Protein AF-0000000074164953 (afdb_homodimer)

InterPro domains:
  IPR027961 Protein of unknown function DUF4442 [PF14539] (25-155)
  IPR029069 HotDog domain superfamily [SSF54637] (22-155)

Radius of gyration: 20.4 Å; Cα contacts (8 Å, |Δi|>4): 698; chains: 2; bounding box: 51×59×47 Å

Organism: Francisella tularensis subsp. tularensis (strain SCHU S4 / Schu 4) (NCBI:txid177416)

Structure (mmCIF, N/CA/C/O backbone):
data_AF-0000000074164953-model_v1
#
loop_
_entity.id
_entity.type
_entity.pdbx_description
1 polymer 'DUF4442 domain-containing protein'
#
loop_
_atom_site.group_PDB
_atom_site.id
_atom_site.type_symbol
_atom_site.label_atom_id
_atom_site.label_alt_id
_atom_site.label_comp_id
_atom_site.label_asym_id
_atom_site.label_entity_id
_atom_site.label_seq_id
_atom_site.pdbx_PDB_ins_code
_atom_site.Cartn_x
_atom_site.Cartn_y
_atom_site.Cartn_z
_atom_site.occupancy
_atom_site.B_iso_or_equiv
_atom_site.auth_seq_id
_atom_site.auth_comp_id
_atom_site.auth_asym_id
_atom_site.auth_atom_id
_atom_site.pdbx_PDB_model_num
ATOM 1 N N . MET A 1 1 ? 12.805 -10.219 -22.672 1 46.12 1 MET A N 1
ATOM 2 C CA . MET A 1 1 ? 13.289 -9.242 -21.688 1 46.12 1 MET A CA 1
ATOM 3 C C . MET A 1 1 ? 14.18 -9.914 -20.656 1 46.12 1 MET A C 1
ATOM 5 O O . MET A 1 1 ? 13.914 -11.039 -20.234 1 46.12 1 MET A O 1
ATOM 9 N N . THR A 1 2 ? 15.406 -9.594 -20.672 1 52.72 2 THR A N 1
ATOM 10 C CA . THR A 1 2 ? 16.375 -10.211 -19.766 1 52.72 2 THR A CA 1
ATOM 11 C C . THR A 1 2 ? 15.984 -10.008 -18.312 1 52.72 2 THR A C 1
ATOM 13 O O . THR A 1 2 ? 15.781 -8.875 -17.875 1 52.72 2 THR A O 1
ATOM 16 N N . PRO A 1 3 ? 15.609 -11.188 -17.578 1 64.31 3 PRO A N 1
ATOM 17 C CA . PRO A 1 3 ? 15.281 -11.062 -16.156 1 64.31 3 PRO A CA 1
ATOM 18 C C . PRO A 1 3 ? 16.391 -10.367 -15.359 1 64.31 3 PRO A C 1
ATOM 20 O O . PRO A 1 3 ? 17.562 -10.508 -15.688 1 64.31 3 PRO A O 1
ATOM 23 N N . PHE A 1 4 ? 15.984 -9.469 -14.586 1 77.12 4 PHE A N 1
ATOM 24 C CA . PHE A 1 4 ? 16.922 -8.82 -13.672 1 77.12 4 PHE A CA 1
ATOM 25 C C . PHE A 1 4 ? 17.578 -9.836 -12.75 1 77.12 4 PHE A C 1
ATOM 27 O O . PHE A 1 4 ? 18.797 -9.812 -12.555 1 77.12 4 PHE A O 1
ATOM 34 N N . PHE A 1 5 ? 16.797 -10.773 -12.258 1 90.38 5 PHE A N 1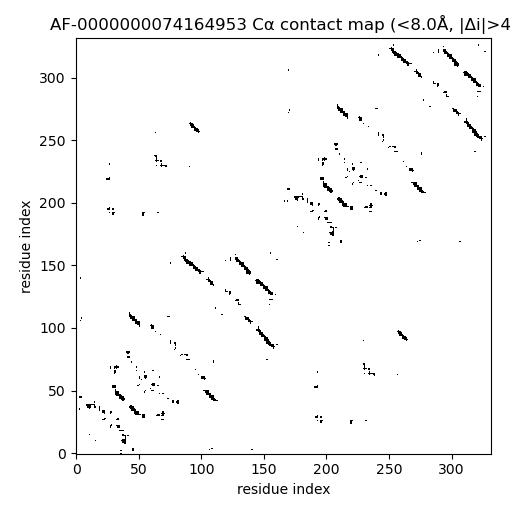
ATOM 35 C CA . PHE A 1 5 ? 17.297 -11.852 -11.406 1 90.38 5 PHE A CA 1
ATOM 36 C C . PHE A 1 5 ? 17.641 -13.078 -12.234 1 90.38 5 PHE A C 1
ATOM 38 O O . PHE A 1 5 ? 16.938 -13.414 -13.188 1 90.38 5 PHE A O 1
ATOM 45 N N . LYS A 1 6 ? 18.719 -13.672 -11.852 1 90.44 6 LYS A N 1
ATOM 46 C CA . LYS A 1 6 ? 19.047 -14.938 -12.492 1 90.44 6 LYS A CA 1
ATOM 47 C C . LYS A 1 6 ? 18.016 -16.016 -12.133 1 90.44 6 LYS A C 1
ATOM 49 O O . LYS A 1 6 ? 17.594 -16.125 -10.977 1 90.44 6 LYS A O 1
ATOM 54 N N . THR A 1 7 ? 17.594 -16.734 -13.195 1 92.56 7 THR A N 1
ATOM 55 C CA . 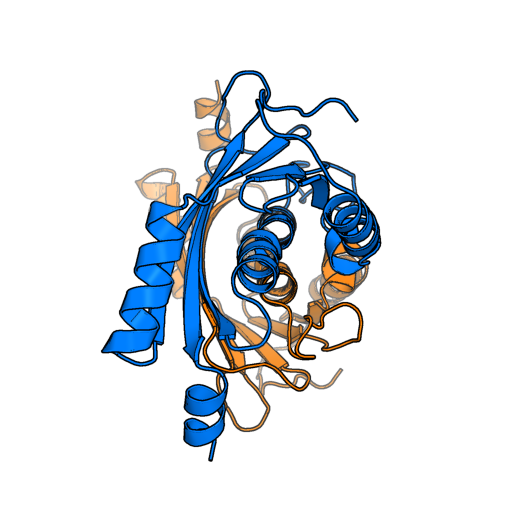THR A 1 7 ? 16.656 -17.828 -12.961 1 92.56 7 THR A CA 1
ATOM 56 C C . THR A 1 7 ? 16.875 -18.953 -13.961 1 92.56 7 THR A C 1
ATOM 58 O O . THR A 1 7 ? 17.297 -18.703 -15.094 1 92.56 7 THR A O 1
ATOM 61 N N . ASP A 1 8 ? 16.641 -20.125 -13.492 1 92 8 ASP A N 1
ATOM 62 C CA . ASP A 1 8 ? 16.734 -21.297 -14.367 1 92 8 ASP A CA 1
ATOM 63 C C . ASP A 1 8 ? 15.375 -21.641 -14.969 1 92 8 ASP A C 1
ATOM 65 O O . ASP A 1 8 ? 15.258 -22.594 -15.734 1 92 8 ASP A O 1
ATOM 69 N N . LYS A 1 9 ? 14.438 -20.812 -14.703 1 93.88 9 LYS A N 1
ATOM 70 C CA . LYS A 1 9 ? 13.078 -21.078 -15.18 1 93.88 9 LYS A CA 1
ATOM 71 C C . LYS A 1 9 ? 12.805 -20.344 -16.484 1 93.88 9 LYS A C 1
ATOM 73 O O . LYS A 1 9 ? 13.484 -19.359 -16.812 1 93.88 9 LYS A O 1
ATOM 78 N N . LYS A 1 10 ? 11.812 -20.906 -17.172 1 93 10 LYS A N 1
ATOM 79 C CA . LYS A 1 10 ? 11.406 -20.328 -18.438 1 93 10 LYS A CA 1
ATOM 80 C C . LYS A 1 10 ? 9.969 -19.812 -18.375 1 93 10 LYS A C 1
ATOM 82 O O . LYS A 1 10 ? 9.172 -20.297 -17.562 1 93 10 LYS A O 1
ATOM 87 N N . SER A 1 11 ? 9.734 -18.797 -19.188 1 92.94 11 SER A N 1
ATOM 88 C CA . SER A 1 11 ? 8.367 -18.297 -19.328 1 92.94 11 SER A CA 1
ATOM 89 C C . SER A 1 11 ? 7.594 -19.094 -20.375 1 92.94 11 SER A C 1
ATOM 91 O O . SER A 1 11 ? 8.18 -19.656 -21.297 1 92.94 11 SER A O 1
ATOM 93 N N . GLY A 1 12 ? 6.297 -19.219 -20.156 1 91.5 12 GLY A N 1
ATOM 94 C CA . GLY A 1 12 ? 5.418 -19.859 -21.125 1 91.5 12 GLY A CA 1
ATOM 95 C C . GLY A 1 12 ? 4.398 -18.906 -21.734 1 91.5 12 GLY A C 1
ATOM 96 O O . GLY A 1 12 ? 4.402 -17.719 -21.438 1 91.5 12 GLY A O 1
ATOM 97 N N . GLU A 1 13 ? 3.607 -19.547 -22.656 1 91.62 13 GLU A N 1
ATOM 98 C CA . GLU A 1 13 ? 2.605 -18.75 -23.375 1 91.62 13 GLU A CA 1
ATOM 99 C C . GLU A 1 13 ? 1.627 -18.094 -22.406 1 91.62 13 GLU A C 1
ATOM 101 O O . GLU A 1 13 ? 1.358 -16.906 -22.5 1 91.62 13 GLU A O 1
ATOM 106 N N . LYS A 1 14 ? 1.122 -18.828 -21.5 1 91.56 14 LYS A N 1
ATOM 107 C CA . LYS A 1 14 ? 0.172 -18.312 -20.531 1 91.56 14 LYS A CA 1
ATOM 108 C C . LYS A 1 14 ? 0.809 -17.219 -19.672 1 91.56 14 LYS A C 1
ATOM 110 O O . LYS A 1 14 ? 0.175 -16.219 -19.375 1 91.56 14 LYS A O 1
ATOM 115 N N . SER A 1 15 ? 2.02 -17.438 -19.281 1 92.5 15 SER A N 1
ATOM 116 C CA . SER A 1 15 ? 2.76 -16.469 -18.484 1 92.5 15 SER A CA 1
ATOM 117 C C . SER A 1 15 ? 2.955 -15.156 -19.25 1 92.5 15 SER A C 1
ATOM 119 O O . SER A 1 15 ? 2.805 -14.07 -18.672 1 92.5 15 SER A O 1
ATOM 121 N N . GLU A 1 16 ? 3.225 -15.297 -20.531 1 91.81 16 GLU A N 1
ATOM 122 C CA . GLU A 1 16 ? 3.439 -14.109 -21.344 1 91.81 16 GLU A CA 1
ATOM 123 C C . GLU A 1 16 ? 2.146 -13.312 -21.516 1 91.81 16 GLU A C 1
ATOM 125 O O . GLU A 1 16 ? 2.168 -12.086 -21.516 1 91.81 16 GLU A O 1
ATOM 130 N N . GLU A 1 17 ? 1.127 -13.992 -21.641 1 91.75 17 GLU A N 1
ATOM 131 C CA . GLU A 1 17 ? -0.174 -13.336 -21.75 1 91.75 17 GLU A CA 1
ATOM 132 C C . GLU A 1 17 ? -0.52 -12.602 -20.453 1 91.75 17 GLU A C 1
ATOM 134 O O . GLU A 1 17 ? -1.046 -11.484 -20.484 1 91.75 17 GLU A O 1
ATOM 139 N N . LEU A 1 18 ? -0.238 -13.203 -19.391 1 89.31 18 LEU A N 1
ATOM 140 C CA . LEU A 1 18 ? -0.494 -12.609 -18.078 1 89.31 18 LEU A CA 1
ATOM 141 C C . LEU A 1 18 ? 0.332 -11.344 -17.891 1 89.31 18 LEU A C 1
ATOM 143 O O . LEU A 1 18 ? -0.169 -10.344 -17.359 1 89.31 18 LEU A O 1
ATOM 147 N N . ILE A 1 19 ? 1.537 -11.422 -18.312 1 90.75 19 ILE A N 1
ATOM 148 C CA . ILE A 1 19 ? 2.422 -10.266 -18.219 1 90.75 19 ILE A CA 1
ATOM 149 C C . ILE A 1 19 ? 1.826 -9.102 -19 1 90.75 19 ILE A C 1
ATOM 151 O O . ILE A 1 19 ? 1.741 -7.98 -18.5 1 90.75 19 ILE A O 1
ATOM 155 N N . LYS A 1 20 ? 1.382 -9.383 -20.156 1 91.12 20 LYS A N 1
ATOM 156 C CA . LYS A 1 20 ? 0.793 -8.336 -20.984 1 91.12 20 LYS A CA 1
ATOM 157 C C . LYS A 1 20 ? -0.455 -7.75 -20.344 1 91.12 20 LYS A C 1
ATOM 159 O O . LYS A 1 20 ? -0.624 -6.531 -20.297 1 91.12 20 LYS A O 1
ATOM 164 N N . ARG A 1 21 ? -1.216 -8.57 -19.797 1 87.12 21 ARG A N 1
ATOM 165 C CA . ARG A 1 21 ? -2.473 -8.141 -19.188 1 87.12 21 ARG A CA 1
ATOM 166 C C . ARG A 1 21 ? -2.221 -7.238 -17.984 1 87.12 21 ARG A C 1
ATOM 168 O O . ARG A 1 21 ? -2.83 -6.172 -17.859 1 87.12 21 ARG A O 1
ATOM 175 N N . PHE A 1 22 ? -1.352 -7.582 -17.172 1 87.94 22 PHE A N 1
ATOM 176 C CA . PHE A 1 22 ? -1.105 -6.824 -15.945 1 87.94 22 PHE A CA 1
ATOM 177 C C . PHE A 1 22 ? -0.337 -5.543 -16.25 1 87.94 22 PHE A C 1
ATOM 179 O O . PHE A 1 22 ? -0.555 -4.516 -15.602 1 87.94 22 PHE A O 1
ATOM 186 N N . ASN A 1 23 ? 0.534 -5.648 -17.203 1 91.38 23 ASN A N 1
ATOM 187 C CA . ASN A 1 23 ? 1.303 -4.465 -17.562 1 91.38 23 ASN A CA 1
ATOM 188 C C . ASN A 1 23 ? 0.453 -3.459 -18.328 1 91.38 23 ASN A C 1
ATOM 190 O O . ASN A 1 23 ? 0.926 -2.375 -18.688 1 91.38 23 ASN A O 1
ATOM 194 N N . ASP A 1 24 ? -0.828 -3.83 -18.516 1 88 24 ASP A N 1
ATOM 195 C CA . ASP A 1 24 ? -1.753 -2.895 -19.141 1 88 24 ASP A CA 1
ATOM 196 C C . ASP A 1 24 ? -2.791 -2.387 -18.156 1 88 24 ASP A C 1
ATOM 198 O O . ASP A 1 24 ? -3.621 -1.539 -18.484 1 88 24 ASP A O 1
ATOM 202 N N . LEU A 1 25 ? -2.82 -2.918 -16.938 1 83.19 25 LEU A N 1
ATOM 203 C CA . LEU A 1 25 ? -3.736 -2.439 -15.906 1 83.19 25 LEU A CA 1
ATOM 204 C C . LEU A 1 25 ? -3.373 -1.021 -15.477 1 83.19 25 LEU A C 1
ATOM 206 O O . LEU A 1 25 ? -2.277 -0.787 -14.961 1 83.19 25 LEU A O 1
ATOM 210 N N . PRO A 1 26 ? -4.262 -0.084 -15.625 1 83.69 26 PRO A N 1
ATOM 211 C CA . PRO A 1 26 ? -3.936 1.33 -15.43 1 83.69 26 PRO A CA 1
ATOM 212 C C . PRO A 1 26 ? -3.422 1.625 -14.023 1 83.69 26 PRO A C 1
ATOM 214 O O . PRO A 1 26 ? -2.387 2.275 -13.859 1 83.69 26 PRO A O 1
ATOM 217 N N . ALA A 1 27 ? -4.117 1.117 -13.031 1 84.12 27 ALA A N 1
ATOM 218 C CA . ALA A 1 27 ? -3.689 1.412 -11.664 1 84.12 27 ALA A CA 1
ATOM 219 C C . ALA A 1 27 ? -2.311 0.826 -11.383 1 84.12 27 ALA A C 1
ATOM 221 O O . ALA A 1 27 ? -1.473 1.473 -10.75 1 84.12 27 ALA A O 1
ATOM 222 N N . PHE A 1 28 ? -2.023 -0.372 -11.914 1 90.19 28 PHE A N 1
ATOM 223 C CA . PHE A 1 28 ? -0.748 -1.048 -11.711 1 90.19 28 PHE A CA 1
ATOM 224 C C . PHE A 1 28 ? 0.383 -0.285 -12.391 1 90.19 28 PHE A C 1
ATOM 226 O O . PHE A 1 28 ? 1.409 -0.002 -11.766 1 90.19 28 PHE A O 1
ATOM 233 N N . VAL A 1 29 ? 0.138 0.218 -13.562 1 89.5 29 VAL A N 1
ATOM 234 C CA . VAL A 1 29 ? 1.139 0.931 -14.352 1 89.5 29 VAL A CA 1
ATOM 235 C C . VAL A 1 29 ? 1.34 2.334 -13.781 1 89.5 29 VAL A C 1
ATOM 237 O O . VAL A 1 29 ? 2.471 2.816 -13.688 1 89.5 29 VAL A O 1
ATOM 240 N N . ALA A 1 30 ? 0.302 2.914 -13.383 1 89 30 ALA A N 1
ATOM 241 C CA . ALA A 1 30 ? 0.368 4.281 -12.867 1 89 30 ALA A CA 1
ATOM 242 C C . ALA A 1 30 ? 1.171 4.34 -11.578 1 89 30 ALA A C 1
ATOM 244 O O . ALA A 1 30 ? 1.728 5.387 -11.227 1 89 30 ALA A O 1
ATOM 245 N N . THR A 1 31 ? 1.255 3.186 -10.969 1 91.31 31 THR A N 1
ATOM 246 C CA . THR A 1 31 ? 2.02 3.145 -9.727 1 91.31 31 THR A CA 1
ATOM 247 C C . THR A 1 31 ? 3.396 2.533 -9.953 1 91.31 31 THR A C 1
ATOM 249 O O . THR A 1 31 ? 4.098 2.184 -9 1 91.31 31 THR A O 1
ATOM 252 N N . GLY A 1 32 ? 3.717 2.375 -11.234 1 94.25 32 GLY A N 1
ATOM 253 C CA . GLY A 1 32 ? 5.094 2.045 -11.562 1 94.25 32 GLY A CA 1
ATOM 254 C C . GLY A 1 32 ? 5.348 0.55 -11.641 1 94.25 32 GLY A C 1
ATOM 255 O O . GLY A 1 32 ? 6.484 0.117 -11.836 1 94.25 32 GLY A O 1
ATOM 256 N N . GLY A 1 33 ? 4.359 -0.249 -11.438 1 95.69 33 GLY A N 1
ATOM 257 C CA . GLY A 1 33 ? 4.547 -1.688 -11.531 1 95.69 33 GLY A CA 1
ATOM 258 C C . GLY A 1 33 ? 4.785 -2.17 -12.953 1 95.69 33 GLY A C 1
ATOM 259 O O . GLY A 1 33 ? 4.137 -1.702 -13.891 1 95.69 33 GLY A O 1
ATOM 260 N N . GLU A 1 34 ? 5.758 -3.057 -13.094 1 96.5 34 GLU A N 1
ATOM 261 C CA . GLU A 1 34 ? 6.02 -3.76 -14.344 1 96.5 34 GLU A CA 1
ATOM 262 C C . GLU A 1 34 ? 6.484 -5.191 -14.086 1 96.5 34 GLU A C 1
ATOM 264 O O . GLU A 1 34 ? 7.555 -5.41 -13.516 1 96.5 34 GLU A O 1
ATOM 269 N N . ILE A 1 35 ? 5.648 -6.109 -14.531 1 96.56 35 ILE A N 1
ATOM 270 C CA . ILE A 1 35 ? 6.082 -7.5 -14.453 1 96.56 35 ILE A CA 1
ATOM 271 C C . ILE A 1 35 ? 7.055 -7.797 -15.594 1 96.56 35 ILE A C 1
ATOM 273 O O . ILE A 1 35 ? 6.723 -7.605 -16.766 1 96.56 35 ILE A O 1
ATOM 277 N N . VAL A 1 36 ? 8.234 -8.305 -15.25 1 96.19 36 VAL A N 1
ATOM 278 C CA . VAL A 1 36 ? 9.25 -8.453 -16.297 1 96.19 36 VAL A CA 1
ATOM 279 C C . VAL A 1 36 ? 9.484 -9.938 -16.578 1 96.19 36 VAL A C 1
ATOM 281 O O . VAL A 1 36 ? 10.062 -10.289 -17.609 1 96.19 36 VAL A O 1
ATOM 284 N N . PHE A 1 37 ? 9.016 -10.773 -15.648 1 96.06 37 PHE A N 1
ATOM 285 C CA . PHE A 1 37 ? 9.164 -12.211 -15.852 1 96.06 37 PHE A CA 1
ATOM 286 C C . PHE A 1 37 ? 8.133 -12.984 -15.031 1 96.06 37 PHE A C 1
ATOM 288 O O . PHE A 1 37 ? 7.863 -12.633 -13.883 1 96.06 37 PHE A O 1
ATOM 295 N N . VAL A 1 38 ? 7.566 -13.953 -15.641 1 96.56 38 VAL A N 1
ATOM 296 C CA . VAL A 1 38 ? 6.738 -14.953 -14.977 1 96.56 38 VAL A CA 1
ATOM 297 C C . VAL A 1 38 ? 7.129 -16.344 -15.469 1 96.56 38 VAL A C 1
ATOM 299 O O . VAL A 1 38 ? 7.145 -16.609 -16.672 1 96.56 38 VAL A O 1
ATOM 302 N N . SER A 1 39 ? 7.473 -17.188 -14.562 1 96.62 39 SER A N 1
ATOM 303 C CA . SER A 1 39 ? 7.785 -18.547 -14.961 1 96.62 39 SER A CA 1
ATOM 304 C C . SER A 1 39 ? 6.539 -19.281 -15.438 1 96.62 39 SER A C 1
ATOM 306 O O . SER A 1 39 ? 5.418 -18.922 -15.086 1 96.62 39 SER A O 1
ATOM 308 N N . ASP A 1 40 ? 6.727 -20.328 -16.156 1 95.94 40 ASP A N 1
ATOM 309 C CA . ASP A 1 40 ? 5.625 -21.094 -16.734 1 95.94 40 ASP A CA 1
ATOM 310 C C . ASP A 1 40 ? 4.777 -21.734 -15.641 1 95.94 40 ASP A C 1
ATOM 312 O O . ASP A 1 40 ? 3.568 -21.906 -15.805 1 95.94 40 ASP A O 1
ATOM 316 N N . ASP A 1 41 ? 5.438 -22.047 -14.586 1 96.31 41 ASP A N 1
ATOM 317 C CA . ASP A 1 41 ? 4.734 -22.703 -13.484 1 96.31 41 ASP A CA 1
ATOM 318 C C . ASP A 1 41 ? 4.211 -21.688 -12.477 1 96.31 41 ASP A C 1
ATOM 320 O O . ASP A 1 41 ? 3.672 -22.047 -11.438 1 96.31 41 ASP A O 1
ATOM 324 N N . PHE A 1 42 ? 4.484 -20.359 -12.695 1 97.06 42 PHE A N 1
ATOM 325 C CA . PHE A 1 42 ? 3.982 -19.234 -11.93 1 97.06 42 PHE A CA 1
ATOM 326 C C . PHE A 1 42 ? 4.605 -19.188 -10.539 1 97.06 42 PHE A C 1
ATOM 328 O O . PHE A 1 42 ? 4.184 -18.406 -9.688 1 97.06 42 PHE A O 1
ATOM 335 N N . LEU A 1 43 ? 5.633 -20.016 -10.305 1 98.06 43 LEU A N 1
ATOM 336 C CA . LEU A 1 43 ? 6.25 -20.062 -8.984 1 98.06 43 LEU A CA 1
ATOM 337 C C . LEU A 1 43 ? 7.242 -18.922 -8.805 1 98.06 43 LEU A C 1
ATOM 339 O O . LEU A 1 43 ? 7.691 -18.641 -7.688 1 98.06 43 LEU A O 1
ATOM 343 N N . GLU A 1 44 ? 7.527 -18.266 -9.898 1 97.75 44 GLU A N 1
ATOM 344 C CA . GLU A 1 44 ? 8.5 -17.188 -9.867 1 97.75 44 GLU A CA 1
ATOM 345 C C . GLU A 1 44 ? 8.047 -16 -10.719 1 97.75 44 GLU A C 1
ATOM 347 O O . GLU A 1 44 ? 7.746 -16.172 -11.906 1 97.75 44 GLU A O 1
ATOM 352 N N . VAL A 1 45 ? 7.988 -14.844 -10.125 1 97.38 45 VAL A N 1
ATOM 353 C CA . VAL A 1 45 ? 7.641 -13.609 -10.82 1 97.38 45 VAL A CA 1
ATOM 354 C C . VAL A 1 45 ? 8.664 -12.523 -10.5 1 97.38 45 VAL A C 1
ATOM 356 O O . VAL A 1 45 ? 9.07 -12.367 -9.344 1 97.38 45 VAL A O 1
ATOM 359 N N . HIS A 1 46 ? 9.156 -11.859 -11.477 1 97.62 46 HIS A N 1
ATOM 360 C CA . HIS A 1 46 ? 10.031 -10.703 -11.32 1 97.62 46 HIS A CA 1
ATOM 361 C C . HIS A 1 46 ? 9.305 -9.406 -11.672 1 97.62 46 HIS A C 1
ATOM 363 O O . HIS A 1 46 ? 8.617 -9.336 -12.695 1 97.62 46 HIS A O 1
ATOM 369 N N . LEU A 1 47 ? 9.516 -8.492 -10.828 1 97.44 47 LEU A N 1
ATOM 370 C CA . LEU A 1 47 ? 8.859 -7.195 -10.969 1 97.44 47 LEU A CA 1
ATOM 371 C C . LEU A 1 47 ? 9.883 -6.062 -10.961 1 97.44 47 LEU A C 1
ATOM 373 O O . LEU A 1 47 ? 10.82 -6.074 -10.164 1 97.44 47 LEU A O 1
ATOM 377 N N . LYS A 1 48 ? 9.734 -5.137 -11.852 1 97.31 48 LYS A N 1
ATOM 378 C CA . LYS A 1 48 ? 10.438 -3.857 -11.836 1 97.31 48 LYS A CA 1
ATOM 379 C C . LYS A 1 48 ? 9.531 -2.736 -11.336 1 97.31 48 LYS A C 1
ATOM 381 O O . LYS A 1 48 ? 8.414 -2.576 -11.82 1 97.31 48 LYS A O 1
ATOM 386 N N . PHE A 1 49 ? 9.969 -2.068 -10.32 1 97.75 49 PHE A N 1
ATOM 387 C CA . PHE A 1 49 ? 9.32 -0.829 -9.914 1 97.75 49 PHE A CA 1
ATOM 388 C C . PHE A 1 49 ? 9.945 0.368 -10.617 1 97.75 49 PHE A C 1
ATOM 390 O O . PHE A 1 49 ? 11.086 0.733 -10.336 1 97.75 49 PHE A O 1
ATOM 397 N N . ASN A 1 50 ? 9.211 0.96 -11.484 1 96.69 50 ASN A N 1
ATOM 398 C CA . ASN A 1 50 ? 9.688 2.107 -12.25 1 96.69 50 ASN A CA 1
ATOM 399 C C . ASN A 1 50 ? 9.539 3.408 -11.461 1 96.69 50 ASN A C 1
ATOM 401 O O . ASN A 1 50 ? 8.414 3.82 -11.156 1 96.69 50 ASN A O 1
ATOM 405 N N . LEU A 1 51 ? 10.641 3.922 -11.195 1 96.44 51 LEU A N 1
ATOM 406 C CA . LEU A 1 51 ? 10.602 5.258 -10.617 1 96.44 51 LEU A CA 1
ATOM 407 C C . LEU A 1 51 ? 10.406 6.316 -11.695 1 96.44 51 LEU A C 1
ATOM 409 O O . LEU A 1 51 ? 11.305 6.535 -12.523 1 96.44 51 LEU A O 1
ATOM 413 N N . THR A 1 52 ? 9.305 6.949 -11.734 1 94.56 52 THR A N 1
ATOM 414 C CA . THR A 1 52 ? 8.938 8 -12.672 1 94.56 52 THR A CA 1
ATOM 415 C C . THR A 1 52 ? 8.43 9.234 -11.938 1 94.56 52 THR A C 1
ATOM 417 O O . THR A 1 52 ? 8.289 9.219 -10.711 1 94.56 52 THR A O 1
ATOM 420 N N . GLU A 1 53 ? 8.117 10.305 -12.641 1 92.38 53 GLU A N 1
ATOM 421 C CA . GLU A 1 53 ? 7.574 11.508 -12.023 1 92.38 53 GLU A CA 1
ATOM 422 C C . GLU A 1 53 ? 6.223 11.234 -11.367 1 92.38 53 GLU A C 1
ATOM 424 O O . GLU A 1 53 ? 5.844 11.898 -10.406 1 92.38 53 GLU A O 1
ATOM 429 N N . ASN A 1 54 ? 5.609 10.125 -11.844 1 88.62 54 ASN A N 1
ATOM 430 C CA . ASN A 1 54 ? 4.289 9.781 -11.328 1 88.62 54 ASN A CA 1
ATOM 431 C C . ASN A 1 54 ? 4.379 8.992 -10.023 1 88.62 54 ASN A C 1
ATOM 433 O O . ASN A 1 54 ? 3.418 8.938 -9.258 1 88.62 54 ASN A O 1
ATOM 437 N N . THR A 1 55 ? 5.531 8.32 -9.844 1 94 55 THR A N 1
ATOM 438 C CA . THR A 1 55 ? 5.664 7.438 -8.688 1 94 55 THR A CA 1
ATOM 439 C C . THR A 1 55 ? 6.59 8.047 -7.645 1 94 55 THR A C 1
ATOM 441 O O . THR A 1 55 ? 6.949 7.395 -6.664 1 94 55 THR A O 1
ATOM 444 N N . LYS A 1 56 ? 6.922 9.305 -7.879 1 92.81 56 LYS A N 1
ATOM 445 C CA . LYS A 1 56 ? 7.773 10.016 -6.926 1 92.81 56 LYS A CA 1
ATOM 446 C C . LYS A 1 56 ? 6.938 10.75 -5.883 1 92.81 56 LYS A C 1
ATOM 448 O O . LYS A 1 56 ? 5.852 11.25 -6.188 1 92.81 56 LYS A O 1
ATOM 453 N N . ASN A 1 57 ? 7.508 10.75 -4.691 1 88.38 57 ASN A N 1
ATOM 454 C CA . ASN A 1 57 ? 6.93 11.625 -3.674 1 88.38 57 ASN A CA 1
ATOM 455 C C . ASN A 1 57 ? 7.512 13.031 -3.742 1 88.38 57 ASN A C 1
ATOM 457 O O . ASN A 1 57 ? 8.219 13.367 -4.691 1 88.38 57 ASN A O 1
ATOM 461 N N . TYR A 1 58 ? 7.191 13.867 -2.762 1 81.62 58 TYR A N 1
ATOM 462 C CA . TYR A 1 58 ? 7.602 15.266 -2.744 1 81.62 58 TYR A CA 1
ATOM 463 C C . TYR A 1 58 ? 9.117 15.391 -2.637 1 81.62 58 TYR A C 1
ATOM 465 O O . TYR A 1 58 ? 9.695 16.375 -3.088 1 81.62 58 TYR A O 1
ATOM 473 N N . HIS A 1 59 ? 9.75 14.344 -2.094 1 86.38 59 HIS A N 1
ATOM 474 C CA . HIS A 1 59 ? 11.195 14.367 -1.929 1 86.38 59 HIS A CA 1
ATOM 475 C C . HIS A 1 59 ? 11.898 13.82 -3.166 1 86.38 59 HIS A C 1
ATOM 477 O O . HIS A 1 59 ? 13.133 13.727 -3.195 1 86.38 59 HIS A O 1
ATOM 483 N N . GLY A 1 60 ? 11.125 13.391 -4.098 1 91.25 60 GLY A N 1
ATOM 484 C CA . GLY A 1 60 ? 11.703 12.867 -5.324 1 91.25 60 GLY A CA 1
ATOM 485 C C . GLY A 1 60 ? 12.047 11.391 -5.234 1 91.25 60 GLY A C 1
ATOM 486 O O . GLY A 1 60 ? 12.75 10.859 -6.098 1 91.25 60 GLY A O 1
ATOM 487 N N . THR A 1 61 ? 11.68 10.805 -4.211 1 94.88 61 THR A N 1
ATOM 488 C CA . THR A 1 61 ? 11.914 9.375 -4.039 1 94.88 61 THR A CA 1
ATOM 489 C C . THR A 1 61 ? 10.609 8.594 -4.215 1 94.88 61 THR A C 1
ATOM 491 O O . THR A 1 61 ? 9.555 9.18 -4.445 1 94.88 61 THR A O 1
ATOM 494 N N . GLY A 1 62 ? 10.766 7.309 -4.188 1 94.81 62 GLY A N 1
ATOM 495 C CA . GLY A 1 62 ? 9.578 6.492 -4.395 1 94.81 62 GLY A CA 1
ATOM 496 C C . GLY A 1 62 ? 8.477 6.77 -3.387 1 94.81 62 GLY A C 1
ATOM 497 O O . GLY A 1 62 ? 8.734 6.84 -2.184 1 94.81 62 GLY A O 1
ATOM 498 N N . PHE A 1 63 ? 7.301 6.914 -3.887 1 92.62 63 PHE A N 1
ATOM 499 C CA . PHE A 1 63 ? 6.07 7.082 -3.123 1 92.62 63 PHE A CA 1
ATOM 500 C C . PHE A 1 63 ? 5.629 5.758 -2.508 1 92.62 63 PHE A C 1
ATOM 502 O O . PHE A 1 63 ? 5.465 4.762 -3.215 1 92.62 63 PHE A O 1
ATOM 509 N N . GLY A 1 64 ? 5.449 5.695 -1.19 1 95.06 64 GLY A N 1
ATOM 510 C CA . GLY A 1 64 ? 5.16 4.438 -0.517 1 95.06 64 GLY A CA 1
ATOM 511 C C . GLY A 1 64 ? 3.943 3.727 -1.081 1 95.06 64 GLY A C 1
ATOM 512 O O . GLY A 1 64 ? 3.934 2.5 -1.195 1 95.06 64 GLY A O 1
ATOM 513 N N . GLY A 1 65 ? 2.943 4.523 -1.366 1 95.44 65 GLY A N 1
ATOM 514 C CA . GLY A 1 65 ? 1.737 3.951 -1.94 1 95.44 65 GLY A CA 1
ATOM 515 C C . GLY A 1 65 ? 1.977 3.264 -3.271 1 95.44 65 GLY A C 1
ATOM 516 O O . GLY A 1 65 ? 1.367 2.232 -3.562 1 95.44 65 GLY A O 1
ATOM 517 N N . ALA A 1 66 ? 2.799 3.854 -4.062 1 95.38 66 ALA A N 1
ATOM 518 C CA . ALA A 1 66 ? 3.146 3.262 -5.352 1 95.38 66 ALA A CA 1
ATOM 519 C C . ALA A 1 66 ? 3.934 1.968 -5.168 1 95.38 66 ALA A C 1
ATOM 521 O O . ALA A 1 66 ? 3.662 0.967 -5.836 1 95.38 66 ALA A O 1
ATOM 522 N N . ILE A 1 67 ? 4.859 2.02 -4.242 1 97 67 ILE A N 1
ATOM 523 C CA . ILE A 1 67 ? 5.672 0.846 -3.949 1 97 67 ILE A CA 1
ATOM 524 C C . ILE A 1 67 ? 4.773 -0.313 -3.525 1 97 67 ILE A C 1
ATOM 526 O O . ILE A 1 67 ? 4.832 -1.397 -4.109 1 97 67 ILE A O 1
ATOM 530 N N . TYR A 1 68 ? 3.936 -0.057 -2.633 1 97.75 68 TYR A N 1
ATOM 531 C CA . TYR A 1 68 ? 3.055 -1.114 -2.15 1 97.75 68 TYR A CA 1
ATOM 532 C C . TYR A 1 68 ? 2.094 -1.565 -3.246 1 97.75 68 TYR A C 1
ATOM 534 O O . TYR A 1 68 ? 1.84 -2.762 -3.402 1 97.75 68 TYR A O 1
ATOM 542 N N . SER A 1 69 ? 1.509 -0.646 -3.941 1 95.94 69 SER A N 1
ATOM 543 C CA . SER A 1 69 ? 0.56 -0.981 -4.996 1 95.94 69 SER A CA 1
ATOM 544 C C . SER A 1 69 ? 1.182 -1.927 -6.02 1 95.94 69 SER A C 1
ATOM 546 O O . SER A 1 69 ? 0.499 -2.797 -6.562 1 95.94 69 SER A O 1
ATOM 548 N N . SER A 1 70 ? 2.436 -1.781 -6.273 1 95.44 70 SER A N 1
ATOM 549 C CA . SER A 1 70 ? 3.109 -2.572 -7.297 1 95.44 70 SER A CA 1
ATOM 550 C C . SER A 1 70 ? 3.258 -4.027 -6.863 1 95.44 70 SER A C 1
ATOM 552 O O . SER A 1 70 ? 3.289 -4.93 -7.703 1 95.44 70 SER A O 1
ATOM 554 N N . LEU A 1 71 ? 3.348 -4.277 -5.566 1 97 71 LEU A N 1
ATOM 555 C CA . LEU A 1 71 ? 3.6 -5.645 -5.125 1 97 71 LEU A CA 1
ATOM 556 C C . LEU A 1 71 ? 2.293 -6.359 -4.801 1 97 71 LEU A C 1
ATOM 558 O O . LEU A 1 71 ? 2.242 -7.594 -4.773 1 97 71 LEU A O 1
ATOM 562 N N . ASP A 1 72 ? 1.254 -5.664 -4.617 1 96.44 72 ASP A N 1
ATOM 563 C CA . ASP A 1 72 ? 0.034 -6.164 -3.988 1 96.44 72 ASP A CA 1
ATOM 564 C C . ASP A 1 72 ? -0.564 -7.32 -4.785 1 96.44 72 ASP A C 1
ATOM 566 O O . ASP A 1 72 ? -0.973 -8.328 -4.211 1 96.44 72 ASP A O 1
ATOM 570 N N . PRO A 1 73 ? -0.617 -7.254 -6.031 1 95.12 73 PRO A N 1
ATOM 571 C CA . PRO A 1 73 ? -1.37 -8.258 -6.785 1 95.12 73 PRO A CA 1
ATOM 572 C C . PRO A 1 73 ? -0.539 -9.5 -7.113 1 95.12 73 PRO A C 1
ATOM 574 O O . PRO A 1 73 ? -1.069 -10.484 -7.637 1 95.12 73 PRO A O 1
ATOM 577 N N . ILE A 1 74 ? 0.698 -9.562 -6.824 1 96.81 74 ILE A N 1
ATOM 578 C CA . ILE A 1 74 ? 1.6 -10.523 -7.445 1 96.81 74 ILE A CA 1
ATOM 579 C C . ILE A 1 74 ? 1.383 -11.906 -6.828 1 96.81 74 ILE A C 1
ATOM 581 O O . ILE A 1 74 ? 1.128 -12.875 -7.539 1 96.81 74 ILE A O 1
ATOM 585 N N . TYR A 1 75 ? 1.406 -12.008 -5.508 1 97.56 75 TYR A N 1
ATOM 586 C CA . TYR A 1 75 ? 1.206 -13.312 -4.891 1 97.56 75 TYR A CA 1
ATOM 587 C C . TYR A 1 75 ? -0.191 -13.844 -5.184 1 97.56 75 TYR A C 1
ATOM 589 O O . TYR A 1 75 ? -0.355 -15.016 -5.535 1 97.56 75 TYR A O 1
ATOM 597 N N . PRO A 1 76 ? -1.232 -13.008 -5.059 1 95.31 76 PRO A N 1
ATOM 598 C CA . PRO A 1 76 ? -2.557 -13.5 -5.441 1 95.31 76 PRO A CA 1
ATOM 599 C C . PRO A 1 76 ? -2.605 -13.992 -6.887 1 95.31 76 PRO A C 1
ATOM 601 O O . PRO A 1 76 ? -3.223 -15.023 -7.172 1 95.31 76 PRO A O 1
ATOM 604 N N . LEU A 1 77 ? -2.004 -13.289 -7.766 1 93.31 77 LEU A N 1
ATOM 605 C CA . LEU A 1 77 ? -1.92 -13.703 -9.156 1 93.31 77 LEU A CA 1
ATOM 606 C C . LEU A 1 77 ? -1.29 -15.094 -9.273 1 93.31 77 LEU A C 1
ATOM 608 O O . LEU A 1 77 ? -1.813 -15.961 -9.969 1 93.31 77 LEU A O 1
ATOM 612 N N . GLN A 1 78 ? -0.179 -15.281 -8.641 1 96.81 78 GLN A N 1
ATOM 613 C CA . GLN A 1 78 ? 0.505 -16.562 -8.672 1 96.81 78 GLN A CA 1
ATOM 614 C C . GLN A 1 78 ? -0.389 -17.688 -8.133 1 96.81 78 GLN A C 1
ATOM 616 O O . GLN A 1 78 ? -0.563 -18.719 -8.781 1 96.81 78 GLN A O 1
ATOM 621 N N . LEU A 1 79 ? -0.966 -17.422 -7 1 97.06 79 LEU A N 1
ATOM 622 C CA . LEU A 1 79 ? -1.738 -18.453 -6.309 1 97.06 79 LEU A CA 1
ATOM 623 C C . LEU A 1 79 ? -2.994 -18.812 -7.09 1 97.06 79 LEU A C 1
ATOM 625 O O . LEU A 1 79 ? -3.35 -19.984 -7.199 1 97.06 79 LEU A O 1
ATOM 629 N N . CYS A 1 80 ? -3.643 -17.844 -7.641 1 94.5 80 CYS A N 1
ATOM 630 C CA . CYS A 1 80 ? -4.832 -18.094 -8.438 1 94.5 80 CYS A CA 1
ATOM 631 C C . CYS A 1 80 ? -4.508 -19 -9.633 1 94.5 80 CYS A C 1
ATOM 633 O O . CYS A 1 80 ? -5.27 -19.906 -9.961 1 94.5 80 CYS A O 1
ATOM 635 N N . ASN A 1 81 ? -3.404 -18.75 -10.234 1 94.94 81 ASN A N 1
ATOM 636 C CA . ASN A 1 81 ? -3.041 -19.516 -11.422 1 94.94 81 ASN A CA 1
ATOM 637 C C . ASN A 1 81 ? -2.539 -20.906 -11.062 1 94.94 81 ASN A C 1
ATOM 639 O O . ASN A 1 81 ? -2.748 -21.859 -11.812 1 94.94 81 ASN A O 1
ATOM 643 N N . ILE A 1 82 ? -1.87 -21.062 -9.953 1 96.94 82 ILE A N 1
ATOM 644 C CA . ILE A 1 82 ? -1.305 -22.344 -9.531 1 96.94 82 ILE A CA 1
ATOM 645 C C . ILE A 1 82 ? -2.412 -23.234 -8.992 1 96.94 82 ILE A C 1
ATOM 647 O O . ILE A 1 82 ? -2.475 -24.422 -9.328 1 96.94 82 ILE A O 1
ATOM 651 N N . LEU A 1 83 ? -3.309 -22.672 -8.203 1 96.62 83 LEU A N 1
ATOM 652 C CA . LEU A 1 83 ? -4.301 -23.469 -7.48 1 96.62 83 LEU A CA 1
ATOM 653 C C . LEU A 1 83 ? -5.539 -23.703 -8.336 1 96.62 83 LEU A C 1
ATOM 655 O O . LEU A 1 83 ? -6.195 -24.734 -8.227 1 96.62 83 LEU A O 1
ATOM 659 N N . GLY A 1 84 ? -5.848 -22.672 -9.172 1 93.69 84 GLY A N 1
ATOM 660 C CA . GLY A 1 84 ? -6.98 -22.828 -10.07 1 93.69 84 GLY A CA 1
ATOM 661 C C . GLY A 1 84 ? -8.289 -22.359 -9.469 1 93.69 84 GLY A C 1
ATOM 662 O O . GLY A 1 84 ? -8.297 -21.688 -8.438 1 93.69 84 GLY A O 1
ATOM 663 N N . ASP A 1 85 ? -9.375 -22.766 -10.078 1 92.44 85 ASP A N 1
ATOM 664 C CA . ASP A 1 85 ? -10.688 -22.172 -9.836 1 92.44 85 ASP A CA 1
ATOM 665 C C . ASP A 1 85 ? -11.367 -22.812 -8.633 1 92.44 85 ASP A C 1
ATOM 667 O O . ASP A 1 85 ? -12.375 -22.297 -8.141 1 92.44 85 ASP A O 1
ATOM 671 N N . ASP A 1 86 ? -10.828 -23.844 -8.133 1 93.06 86 ASP A N 1
ATOM 672 C CA . ASP A 1 86 ? -11.438 -24.531 -6.996 1 93.06 86 ASP A CA 1
ATOM 673 C C . ASP A 1 86 ? -11.109 -23.812 -5.688 1 93.06 86 ASP A C 1
ATOM 675 O O . ASP A 1 86 ? -11.68 -24.109 -4.645 1 93.06 86 ASP A O 1
ATOM 679 N N . TYR A 1 87 ? -10.234 -22.875 -5.789 1 96.12 87 TYR A N 1
ATOM 680 C CA . TYR A 1 87 ? -9.805 -22.141 -4.605 1 96.12 87 TYR A CA 1
ATOM 681 C C . TYR A 1 87 ? -10.172 -20.672 -4.715 1 96.12 87 TYR A C 1
ATOM 683 O O . TYR A 1 87 ? -10.32 -20.141 -5.816 1 96.12 87 TYR A O 1
ATOM 691 N N . VAL A 1 88 ? -10.359 -20.047 -3.574 1 94.44 88 VAL A N 1
ATOM 692 C CA . VAL A 1 88 ? -10.453 -18.594 -3.49 1 94.44 88 VAL A CA 1
ATOM 693 C C . VAL A 1 88 ? -9.227 -18.047 -2.775 1 94.44 88 VAL A C 1
ATOM 695 O O . VAL A 1 88 ? -8.719 -18.656 -1.836 1 94.44 88 VAL A O 1
ATOM 698 N N . VAL A 1 89 ? -8.766 -16.938 -3.303 1 95.44 89 VAL A N 1
ATOM 699 C CA . VAL A 1 89 ? -7.598 -16.25 -2.75 1 95.44 89 VAL A CA 1
ATOM 700 C C . VAL A 1 89 ? -7.969 -14.828 -2.35 1 95.44 89 VAL A C 1
ATOM 702 O O . VAL A 1 89 ? -8.438 -14.047 -3.178 1 95.44 89 VAL A O 1
ATOM 705 N N . TRP A 1 90 ? -7.742 -14.453 -1.018 1 94.38 90 TRP A N 1
ATOM 706 C CA . TRP A 1 90 ? -8.055 -13.125 -0.503 1 94.38 90 TRP A CA 1
ATOM 707 C C . TRP A 1 90 ? -6.902 -12.578 0.333 1 94.38 90 TRP A C 1
ATOM 709 O O . TRP A 1 90 ? -6.309 -13.305 1.131 1 94.38 90 TRP A O 1
ATOM 719 N N . ASP A 1 91 ? -6.668 -11.352 0.113 1 95.75 91 ASP A N 1
ATOM 720 C CA . ASP A 1 91 ? -5.691 -10.688 0.969 1 95.75 91 ASP A CA 1
ATOM 721 C C . ASP A 1 91 ? -6.258 -10.438 2.365 1 95.75 91 ASP A C 1
ATOM 723 O O . ASP A 1 91 ? -7.355 -9.891 2.508 1 95.75 91 ASP A O 1
ATOM 727 N N . LEU A 1 92 ? -5.52 -10.812 3.422 1 97.38 92 LEU A N 1
ATOM 728 C CA . LEU A 1 92 ? -5.918 -10.523 4.797 1 97.38 92 LEU A CA 1
ATOM 729 C C . LEU A 1 92 ? -5.227 -9.266 5.312 1 97.38 92 LEU A C 1
ATOM 731 O O . LEU A 1 92 ? -5.867 -8.414 5.938 1 97.38 92 LEU A O 1
ATOM 735 N N . SER A 1 93 ? -3.955 -9.219 5.109 1 98.44 93 SER A N 1
ATOM 736 C CA . SER A 1 93 ? -3.184 -8.094 5.621 1 98.44 93 SER A CA 1
ATOM 737 C C . SER A 1 93 ? -1.827 -7.988 4.93 1 98.44 93 SER A C 1
ATOM 739 O O . SER A 1 93 ? -1.433 -8.891 4.188 1 98.44 93 SER A O 1
ATOM 741 N N . ALA A 1 94 ? -1.228 -6.918 5.141 1 98.44 94 ALA A N 1
ATOM 742 C CA . ALA A 1 94 ? 0.143 -6.711 4.68 1 98.44 94 ALA A CA 1
ATOM 743 C C . ALA A 1 94 ? 0.883 -5.73 5.586 1 98.44 94 ALA A C 1
ATOM 745 O O . ALA A 1 94 ? 0.268 -4.848 6.188 1 98.44 94 ALA A O 1
ATOM 746 N N . ASN A 1 95 ? 2.104 -5.977 5.703 1 98.62 95 ASN A N 1
ATOM 747 C CA . ASN A 1 95 ? 3.031 -5.039 6.324 1 98.62 95 ASN A CA 1
ATOM 748 C C . ASN A 1 95 ? 4.16 -4.648 5.371 1 98.62 95 ASN A C 1
ATOM 750 O O . ASN A 1 95 ? 4.68 -5.496 4.641 1 98.62 95 ASN A O 1
ATOM 754 N N . ILE A 1 96 ? 4.512 -3.406 5.379 1 98.69 96 ILE A N 1
ATOM 755 C CA . ILE A 1 96 ? 5.637 -2.957 4.57 1 98.69 96 ILE A CA 1
ATOM 756 C C . ILE A 1 96 ? 6.535 -2.039 5.395 1 98.69 96 ILE A C 1
ATOM 758 O O . ILE A 1 96 ? 6.043 -1.177 6.129 1 98.69 96 ILE A O 1
ATOM 762 N N . ASP A 1 97 ? 7.793 -2.309 5.32 1 98.75 97 ASP A N 1
ATOM 763 C CA . ASP A 1 97 ? 8.844 -1.478 5.91 1 98.75 97 ASP A CA 1
ATOM 764 C C . ASP A 1 97 ? 9.617 -0.725 4.828 1 98.75 97 ASP A C 1
ATOM 766 O O . ASP A 1 97 ? 10.125 -1.333 3.885 1 98.75 97 ASP A O 1
ATOM 770 N N . TYR A 1 98 ? 9.641 0.52 4.98 1 98.19 98 TYR A N 1
ATOM 771 C CA . TYR A 1 98 ? 10.453 1.352 4.102 1 98.19 98 TYR A CA 1
ATOM 772 C C . TYR A 1 98 ? 11.852 1.538 4.672 1 98.19 98 TYR A C 1
ATOM 774 O O . TYR A 1 98 ? 12.047 2.277 5.637 1 98.19 98 TYR A O 1
ATOM 782 N N . VAL A 1 99 ? 12.828 0.947 4.027 1 97.81 99 VAL A N 1
ATOM 783 C CA . VAL A 1 99 ? 14.172 0.808 4.574 1 97.81 99 VAL A CA 1
ATOM 784 C C . VAL A 1 99 ? 15.047 1.977 4.117 1 97.81 99 VAL A C 1
ATOM 786 O O . VAL A 1 99 ? 15.75 2.586 4.922 1 97.81 99 VAL A O 1
ATOM 789 N N . ARG A 1 100 ? 15 2.221 2.789 1 96 100 ARG A N 1
ATOM 790 C CA . ARG A 1 100 ? 15.75 3.303 2.158 1 96 100 ARG A CA 1
ATOM 791 C C . ARG A 1 100 ? 14.914 4 1.092 1 96 100 ARG A C 1
ATOM 793 O O . ARG A 1 100 ? 14.086 3.367 0.436 1 96 100 ARG A O 1
ATOM 800 N N . PRO A 1 101 ? 15.188 5.301 0.996 1 95.81 101 PRO A N 1
ATOM 801 C CA . PRO A 1 101 ? 14.508 5.973 -0.116 1 95.81 101 PRO A CA 1
ATOM 802 C C . PRO A 1 101 ? 14.883 5.387 -1.476 1 95.81 101 PRO A C 1
ATOM 804 O O . PRO A 1 101 ? 16.062 5.078 -1.717 1 95.81 101 PRO A O 1
ATOM 807 N N . ILE A 1 102 ? 13.922 5.184 -2.297 1 97.31 102 ILE A N 1
ATOM 808 C CA . ILE A 1 102 ? 14.148 4.695 -3.654 1 97.31 102 ILE A CA 1
ATOM 809 C C . ILE A 1 102 ? 14.445 5.867 -4.582 1 97.31 102 ILE A C 1
ATOM 811 O O . ILE A 1 102 ? 13.586 6.723 -4.816 1 97.31 102 ILE A O 1
ATOM 815 N N . THR A 1 103 ? 15.641 5.914 -5.137 1 96.38 103 THR A N 1
ATOM 816 C CA . THR A 1 103 ? 16.078 7.035 -5.965 1 96.38 103 THR A CA 1
ATOM 817 C C . THR A 1 103 ? 16.281 6.594 -7.406 1 96.38 103 THR A C 1
ATOM 819 O O . THR A 1 103 ? 16.625 7.41 -8.266 1 96.38 103 THR A O 1
ATOM 822 N N . ASP A 1 104 ? 16.109 5.336 -7.641 1 96.69 104 ASP A N 1
ATOM 823 C CA . ASP A 1 104 ? 16.125 4.73 -8.969 1 96.69 104 ASP A CA 1
ATOM 824 C C . ASP A 1 104 ? 15.219 3.508 -9.023 1 96.69 104 ASP A C 1
ATOM 826 O O . ASP A 1 104 ? 14.641 3.109 -8.008 1 96.69 104 ASP A O 1
ATOM 830 N N . HIS A 1 105 ? 15.094 3.008 -10.266 1 97.38 105 HIS A N 1
ATOM 831 C CA . HIS A 1 105 ? 14.305 1.784 -10.391 1 97.38 105 HIS A CA 1
ATOM 832 C C . HIS A 1 105 ? 14.828 0.699 -9.453 1 97.38 105 HIS A C 1
ATOM 834 O O . HIS A 1 105 ? 16.031 0.59 -9.234 1 97.38 105 HIS A O 1
ATOM 840 N N . VAL A 1 106 ? 13.898 -0.059 -8.922 1 97.75 106 VAL A N 1
ATOM 841 C CA . VAL A 1 106 ? 14.273 -1.206 -8.102 1 97.75 106 VAL A CA 1
ATOM 842 C C . VAL A 1 106 ? 13.484 -2.438 -8.547 1 97.75 106 VAL A C 1
ATOM 844 O O . VAL A 1 106 ? 12.648 -2.355 -9.453 1 97.75 106 VAL A O 1
ATOM 847 N N . TYR A 1 107 ? 13.836 -3.594 -7.957 1 97.88 107 TYR A N 1
ATOM 848 C CA . TYR A 1 107 ? 13.312 -4.867 -8.438 1 97.88 107 TYR A CA 1
ATOM 849 C C . TYR A 1 107 ? 12.875 -5.75 -7.281 1 97.88 107 TYR A C 1
ATOM 851 O O . TYR A 1 107 ? 13.359 -5.605 -6.16 1 97.88 107 TYR A O 1
ATOM 859 N N . ALA A 1 108 ? 11.961 -6.605 -7.551 1 98.12 108 ALA A N 1
ATOM 860 C CA . ALA A 1 108 ? 11.477 -7.562 -6.559 1 98.12 108 ALA A CA 1
ATOM 861 C C . ALA A 1 108 ? 11.219 -8.922 -7.191 1 98.12 108 ALA A C 1
ATOM 863 O O . ALA A 1 108 ? 10.859 -9.008 -8.367 1 98.12 108 ALA A O 1
ATOM 864 N N . ARG A 1 109 ? 11.43 -9.914 -6.418 1 97.44 109 ARG A N 1
ATOM 865 C CA . ARG A 1 109 ? 11.188 -11.297 -6.816 1 97.44 109 ARG A CA 1
ATOM 866 C C . ARG A 1 109 ? 10.172 -11.961 -5.895 1 97.44 109 ARG A C 1
ATOM 868 O O . ARG A 1 109 ? 10.32 -11.922 -4.672 1 97.44 109 ARG A O 1
ATOM 875 N N . PHE A 1 110 ? 9.188 -12.477 -6.484 1 98.31 110 PHE A N 1
ATOM 876 C CA . PHE A 1 110 ? 8.156 -13.219 -5.766 1 98.31 110 PHE A CA 1
ATOM 877 C C . PHE A 1 110 ? 8.312 -14.719 -5.98 1 98.31 110 PHE A C 1
ATOM 879 O O . PHE A 1 110 ? 8.18 -15.211 -7.102 1 98.31 110 PHE A O 1
ATOM 886 N N . LEU A 1 111 ? 8.562 -15.383 -4.871 1 98 111 LEU A N 1
ATOM 887 C CA . LEU A 1 111 ? 8.883 -16.797 -4.957 1 98 111 LEU A CA 1
ATOM 888 C C . LEU A 1 111 ? 7.891 -17.641 -4.156 1 98 111 LEU A C 1
ATOM 890 O O . LEU A 1 111 ? 7.559 -17.281 -3.02 1 98 111 LEU A O 1
ATOM 894 N N . LEU A 1 112 ? 7.422 -18.609 -4.824 1 98.25 112 LEU A N 1
ATOM 895 C CA . LEU A 1 112 ? 6.691 -19.703 -4.18 1 98.25 112 LEU A CA 1
ATOM 896 C C . LEU A 1 112 ? 7.395 -21.031 -4.406 1 98.25 112 LEU A C 1
ATOM 898 O O . LEU A 1 112 ? 8.086 -21.219 -5.414 1 98.25 112 LEU A O 1
ATOM 902 N N . SER A 1 113 ? 7.258 -21.875 -3.455 1 97.69 113 SER A N 1
ATOM 903 C CA . SER A 1 113 ? 7.832 -23.203 -3.598 1 97.69 113 SER A CA 1
ATOM 904 C C . SER A 1 113 ? 6.742 -24.266 -3.672 1 97.69 113 SER A C 1
ATOM 906 O O . SER A 1 113 ? 5.613 -24.047 -3.234 1 97.69 113 SER A O 1
ATOM 908 N N . GLN A 1 114 ? 7.156 -25.422 -4.188 1 97.19 114 GLN A N 1
ATOM 909 C CA . GLN A 1 114 ? 6.23 -26.547 -4.223 1 97.19 114 GLN A CA 1
ATOM 910 C C . GLN A 1 114 ? 5.812 -26.953 -2.814 1 97.19 114 GLN A C 1
ATOM 912 O O . GLN A 1 114 ? 4.68 -27.391 -2.602 1 97.19 114 GLN A O 1
ATOM 917 N N . GLU A 1 115 ? 6.711 -26.828 -1.955 1 97.88 115 GLU A N 1
ATOM 918 C CA . GLU A 1 115 ? 6.422 -27.172 -0.565 1 97.88 115 GLU A CA 1
ATOM 919 C C . GLU A 1 115 ? 5.328 -26.281 0.006 1 97.88 115 GLU A C 1
ATOM 921 O O . GLU A 1 115 ? 4.414 -26.75 0.682 1 97.88 115 GLU A O 1
ATOM 926 N N . ILE A 1 116 ? 5.406 -24.984 -0.281 1 97.69 116 ILE A N 1
ATOM 927 C CA . ILE A 1 116 ? 4.406 -24.031 0.192 1 97.69 116 ILE A CA 1
ATOM 928 C C . ILE A 1 116 ? 3.051 -24.344 -0.433 1 97.69 116 ILE A C 1
ATOM 930 O O . ILE A 1 116 ? 2.031 -24.375 0.259 1 97.69 116 ILE A O 1
ATOM 934 N N . ILE A 1 117 ? 3.043 -24.672 -1.7 1 98.25 117 ILE A N 1
ATOM 935 C CA . ILE A 1 117 ? 1.808 -24.984 -2.414 1 98.25 117 ILE A CA 1
ATOM 936 C C . ILE A 1 117 ? 1.182 -26.25 -1.834 1 98.25 117 ILE A C 1
ATOM 938 O O . ILE A 1 117 ? -0.024 -26.281 -1.578 1 98.25 117 ILE A O 1
ATOM 942 N N . ALA A 1 118 ? 2.023 -27.219 -1.602 1 98.06 118 ALA A N 1
ATOM 943 C CA . ALA A 1 118 ? 1.541 -28.484 -1.042 1 98.06 118 ALA A CA 1
ATOM 944 C C . ALA A 1 118 ? 0.933 -28.266 0.342 1 98.06 118 ALA A C 1
ATOM 946 O O . ALA A 1 118 ? -0.105 -28.844 0.666 1 98.06 118 ALA A O 1
ATOM 947 N N . LYS A 1 119 ? 1.595 -27.5 1.101 1 98.06 119 LYS A N 1
ATOM 948 C CA . LYS A 1 119 ? 1.095 -27.203 2.441 1 98.06 119 LYS A CA 1
ATOM 949 C C . LYS A 1 119 ? -0.259 -26.5 2.381 1 98.06 119 LYS A C 1
ATOM 951 O O . LYS A 1 119 ? -1.16 -26.812 3.164 1 98.06 119 LYS A O 1
ATOM 956 N N . ILE A 1 120 ? -0.401 -25.531 1.488 1 98.12 120 ILE A N 1
ATOM 957 C CA . ILE A 1 120 ? -1.659 -24.812 1.316 1 98.12 120 ILE A CA 1
ATOM 958 C C . ILE A 1 120 ? -2.773 -25.797 0.977 1 98.12 120 ILE A C 1
ATOM 960 O O . ILE A 1 120 ? -3.838 -25.781 1.6 1 98.12 120 ILE A O 1
ATOM 964 N N . LYS A 1 121 ? -2.506 -26.656 0.033 1 97.88 121 LYS A N 1
ATOM 965 C CA . LYS A 1 121 ? -3.51 -27.625 -0.399 1 97.88 121 LYS A CA 1
ATOM 966 C C . LYS A 1 121 ? -3.893 -28.562 0.741 1 97.88 121 LYS A C 1
ATOM 968 O O . LYS A 1 121 ? -5.074 -28.859 0.944 1 97.88 121 LYS A O 1
ATOM 973 N N . GLN A 1 122 ? -2.908 -29.016 1.446 1 98.12 122 GLN A N 1
ATOM 974 C CA . GLN A 1 122 ? -3.164 -29.922 2.57 1 98.12 122 GLN A CA 1
ATOM 975 C C . GLN A 1 122 ? -3.992 -29.219 3.648 1 98.12 122 GLN A C 1
ATOM 977 O O . GLN A 1 122 ? -4.918 -29.812 4.207 1 98.12 122 GLN A O 1
ATOM 982 N N . ASP A 1 123 ? -3.605 -27.984 4.027 1 97.81 123 ASP A N 1
ATOM 983 C CA . ASP A 1 123 ? -4.355 -27.203 5.008 1 97.81 123 ASP A CA 1
ATOM 984 C C . ASP A 1 123 ? -5.82 -27.062 4.594 1 97.81 123 ASP A C 1
ATOM 986 O O . ASP A 1 123 ? -6.719 -27.188 5.426 1 97.81 123 ASP A O 1
ATOM 990 N N . VAL A 1 124 ? -6.035 -26.766 3.312 1 96.56 124 VAL A N 1
ATOM 991 C CA . VAL A 1 124 ? -7.395 -26.562 2.82 1 96.56 124 VAL A CA 1
ATOM 992 C C . VAL A 1 124 ? -8.18 -27.875 2.914 1 96.56 124 VAL A C 1
ATOM 994 O O . VAL A 1 124 ? -9.359 -27.875 3.268 1 96.56 124 VAL A O 1
ATOM 997 N N . ILE A 1 125 ? -7.508 -28.938 2.602 1 95.25 125 ILE A N 1
ATOM 998 C CA . ILE A 1 125 ? -8.148 -30.25 2.707 1 95.25 125 ILE A CA 1
ATOM 999 C C . ILE A 1 125 ? -8.508 -30.531 4.164 1 95.25 125 ILE A C 1
ATOM 1001 O O . ILE A 1 125 ? -9.625 -30.953 4.461 1 95.25 125 ILE A O 1
ATOM 1005 N N . ASP A 1 126 ? -7.605 -30.219 5.07 1 96.62 126 ASP A N 1
ATOM 1006 C CA . ASP A 1 126 ? -7.754 -30.578 6.477 1 96.62 126 ASP A CA 1
ATOM 1007 C C . ASP A 1 126 ? -8.672 -29.609 7.207 1 96.62 126 ASP A C 1
ATOM 1009 O O . ASP A 1 126 ? -9.445 -30.016 8.086 1 96.62 126 ASP A O 1
ATOM 1013 N N . LYS A 1 127 ? -8.547 -28.344 6.895 1 95.31 127 LYS A N 1
ATOM 1014 C CA . LYS A 1 127 ? -9.188 -27.312 7.703 1 95.31 127 LYS A CA 1
ATOM 1015 C C . LYS A 1 127 ? -10.125 -26.453 6.863 1 95.31 127 LYS A C 1
ATOM 1017 O O . LYS A 1 127 ? -10.711 -25.484 7.367 1 95.31 127 LYS A O 1
ATOM 1022 N N . ASN A 1 128 ? -10.203 -26.719 5.516 1 93.69 128 ASN A N 1
ATOM 1023 C CA . ASN A 1 128 ? -11.031 -26 4.555 1 93.69 128 ASN A CA 1
ATOM 1024 C C . ASN A 1 128 ? -10.438 -24.625 4.223 1 93.69 128 ASN A C 1
ATOM 1026 O O . ASN A 1 128 ? -10.969 -23.906 3.375 1 93.69 128 ASN A O 1
ATOM 1030 N N . LYS A 1 129 ? -9.367 -24.297 4.957 1 95.69 129 LYS A N 1
ATOM 1031 C CA . LYS A 1 129 ? -8.727 -23.016 4.699 1 95.69 129 LYS A CA 1
ATOM 1032 C C . LYS A 1 129 ? -7.242 -23.062 5.047 1 95.69 129 LYS A C 1
ATOM 1034 O O . LYS A 1 129 ? -6.785 -23.984 5.73 1 95.69 129 LYS A O 1
ATOM 1039 N N . SER A 1 130 ? -6.543 -22.094 4.5 1 97.94 130 SER A N 1
ATOM 1040 C CA . SER A 1 130 ? -5.133 -21.859 4.789 1 97.94 130 SER A CA 1
ATOM 1041 C C . SER A 1 130 ? -4.812 -20.375 4.852 1 97.94 130 SER A C 1
ATOM 1043 O O . SER A 1 130 ? -5.43 -19.578 4.148 1 97.94 130 SER A O 1
ATOM 1045 N N . VAL A 1 131 ? -3.932 -20.031 5.762 1 98.19 131 VAL A N 1
ATOM 1046 C CA . VAL A 1 131 ? -3.396 -18.688 5.824 1 98.19 131 VAL A CA 1
ATOM 1047 C C . VAL A 1 131 ? -1.873 -18.719 5.727 1 98.19 131 VAL A C 1
ATOM 1049 O O . VAL A 1 131 ? -1.213 -19.422 6.496 1 98.19 131 VAL A O 1
ATOM 1052 N N . VAL A 1 132 ? -1.364 -17.984 4.816 1 98.31 132 VAL A N 1
ATOM 1053 C CA . VAL A 1 132 ? 0.081 -17.984 4.621 1 98.31 132 VAL A CA 1
ATOM 1054 C C . VAL A 1 132 ? 0.607 -16.547 4.625 1 98.31 132 VAL A C 1
ATOM 1056 O O . VAL A 1 132 ? -0.075 -15.633 4.164 1 98.31 132 VAL A O 1
ATOM 1059 N N . SER A 1 133 ? 1.757 -16.359 5.16 1 98.62 133 SER A N 1
ATOM 1060 C CA . SER A 1 133 ? 2.482 -15.094 5.125 1 98.62 133 SER A CA 1
ATOM 1061 C C . SER A 1 133 ? 3.713 -15.188 4.23 1 98.62 133 SER A C 1
ATOM 1063 O O . SER A 1 133 ? 4.582 -16.031 4.445 1 98.62 133 SER A O 1
ATOM 1065 N N . LEU A 1 134 ? 3.797 -14.305 3.248 1 98.69 134 LEU A N 1
ATOM 1066 C CA . LEU A 1 134 ? 4.828 -14.398 2.219 1 98.69 134 LEU A CA 1
ATOM 1067 C C . LEU A 1 134 ? 5.652 -13.117 2.158 1 98.69 134 LEU A C 1
ATOM 1069 O O . LEU A 1 134 ? 5.098 -12.023 2.061 1 98.69 134 LEU A O 1
ATOM 1073 N N . PRO A 1 135 ? 6.902 -13.273 2.141 1 98.62 135 PRO A N 1
ATOM 1074 C CA . PRO A 1 135 ? 7.789 -12.109 2.135 1 98.62 135 PRO A CA 1
ATOM 1075 C C . PRO A 1 135 ? 8.18 -11.672 0.725 1 98.62 135 PRO A C 1
ATOM 1077 O O . PRO A 1 135 ? 8.203 -12.492 -0.195 1 98.62 135 PRO A O 1
ATOM 1080 N N . VAL A 1 136 ? 8.508 -10.383 0.555 1 98.44 136 VAL A N 1
ATOM 1081 C CA . VAL A 1 136 ? 9.102 -9.836 -0.663 1 98.44 136 VAL A CA 1
ATOM 1082 C C . VAL A 1 136 ? 9.938 -8.602 -0.329 1 98.44 136 VAL A C 1
ATOM 1084 O O . VAL A 1 136 ? 9.609 -7.867 0.607 1 98.44 136 VAL A O 1
ATOM 1087 N N . CYS A 1 137 ? 10.938 -8.367 -1.021 1 98.12 137 CYS A N 1
ATOM 1088 C CA . CYS A 1 137 ? 11.766 -7.176 -0.845 1 98.12 137 CYS A CA 1
ATOM 1089 C C . CYS A 1 137 ? 12.039 -6.496 -2.182 1 98.12 137 CYS A C 1
ATOM 1091 O O . CYS A 1 137 ? 12.062 -7.152 -3.225 1 98.12 137 CYS A O 1
ATOM 1093 N N . TYR A 1 138 ? 12.164 -5.238 -2.16 1 98.5 138 TYR A N 1
ATOM 1094 C CA . TYR A 1 138 ? 12.633 -4.445 -3.287 1 98.5 138 TYR A CA 1
ATOM 1095 C C . TYR A 1 138 ? 14.125 -4.152 -3.158 1 98.5 138 TYR A C 1
ATOM 1097 O O . TYR A 1 138 ? 14.578 -3.652 -2.125 1 98.5 138 TYR A O 1
ATOM 1105 N N . GLU A 1 139 ? 14.836 -4.457 -4.199 1 98.12 139 GLU A N 1
ATOM 1106 C CA . GLU A 1 139 ? 16.281 -4.301 -4.152 1 98.12 139 GLU A CA 1
ATOM 1107 C C . GLU A 1 139 ? 16.828 -3.77 -5.48 1 98.12 139 GLU A C 1
ATOM 1109 O O . GLU A 1 139 ? 16.125 -3.807 -6.496 1 98.12 139 GLU A O 1
ATOM 1114 N N . ASP A 1 140 ? 18.031 -3.244 -5.391 1 96.31 140 ASP A N 1
ATOM 1115 C CA . ASP A 1 140 ? 18.719 -2.844 -6.617 1 96.31 140 ASP A CA 1
ATOM 1116 C C . ASP A 1 140 ? 19.688 -3.928 -7.086 1 96.31 140 ASP A C 1
ATOM 1118 O O . ASP A 1 140 ? 19.672 -5.047 -6.57 1 96.31 140 ASP A O 1
ATOM 1122 N N . THR A 1 141 ? 20.469 -3.617 -8.086 1 91.31 141 THR A N 1
ATOM 1123 C CA . THR A 1 141 ? 21.375 -4.59 -8.695 1 91.31 141 THR A CA 1
ATOM 1124 C C . THR A 1 141 ? 22.531 -4.91 -7.77 1 91.31 141 THR A C 1
ATOM 1126 O O . THR A 1 141 ? 23.266 -5.887 -7.984 1 91.31 141 THR A O 1
ATOM 1129 N N . ASP A 1 142 ? 22.719 -4.121 -6.742 1 93.44 142 ASP A N 1
ATOM 1130 C CA . ASP A 1 142 ? 23.797 -4.34 -5.785 1 93.44 142 ASP A CA 1
ATOM 1131 C C . ASP A 1 142 ? 23.281 -5 -4.512 1 93.44 142 ASP A C 1
ATOM 1133 O O . ASP A 1 142 ? 23.969 -5.02 -3.49 1 93.44 142 ASP A O 1
ATOM 1137 N N . ASN A 1 143 ? 22.047 -5.348 -4.5 1 93.06 143 ASN A N 1
ATOM 1138 C CA . ASN A 1 143 ? 21.391 -6.07 -3.418 1 93.06 143 ASN A CA 1
ATOM 1139 C C . ASN A 1 143 ? 21.125 -5.168 -2.221 1 93.06 143 ASN A C 1
ATOM 1141 O O . ASN A 1 143 ? 21.031 -5.641 -1.087 1 93.06 143 ASN A O 1
ATOM 1145 N N . ASN A 1 144 ? 21.125 -3.883 -2.514 1 96.94 144 ASN A N 1
ATOM 1146 C CA . ASN A 1 144 ? 20.609 -2.984 -1.483 1 96.94 144 ASN A CA 1
ATOM 1147 C C . ASN A 1 144 ? 19.094 -3.072 -1.365 1 96.94 144 ASN A C 1
ATOM 1149 O O . ASN A 1 144 ? 18.375 -2.943 -2.363 1 96.94 144 ASN A O 1
ATOM 1153 N N . ILE A 1 145 ? 18.641 -3.254 -0.124 1 98.31 145 ILE A N 1
ATOM 1154 C CA . ILE A 1 145 ? 17.203 -3.387 0.123 1 98.31 145 ILE A CA 1
ATOM 1155 C C . ILE A 1 145 ? 16.594 -2.012 0.376 1 98.31 145 ILE A C 1
ATOM 1157 O O . ILE A 1 145 ? 17.125 -1.228 1.17 1 98.31 145 ILE A O 1
ATOM 1161 N N . TYR A 1 146 ? 15.477 -1.739 -0.261 1 98.5 146 TYR A N 1
ATOM 1162 C CA . TYR A 1 146 ? 14.836 -0.434 -0.156 1 98.5 146 TYR A CA 1
ATOM 1163 C C . TYR A 1 146 ? 13.484 -0.545 0.546 1 98.5 146 TYR A C 1
ATOM 1165 O O . TYR A 1 146 ? 13.023 0.413 1.171 1 98.5 146 TYR A O 1
ATOM 1173 N N . ALA A 1 147 ? 12.828 -1.642 0.432 1 98.69 147 ALA A N 1
ATOM 1174 C CA . ALA A 1 147 ? 11.562 -1.93 1.097 1 98.69 147 ALA A CA 1
ATOM 1175 C C . ALA A 1 147 ? 11.375 -3.43 1.302 1 98.69 147 ALA A C 1
ATOM 1177 O O . ALA A 1 147 ? 11.875 -4.238 0.513 1 98.69 147 ALA A O 1
ATOM 1178 N N . GLU A 1 148 ? 10.727 -3.75 2.385 1 98.75 148 GLU A N 1
ATOM 1179 C CA . GLU A 1 148 ? 10.383 -5.129 2.715 1 98.75 148 GLU A CA 1
ATOM 1180 C C . GLU A 1 148 ? 8.914 -5.254 3.105 1 98.75 148 GLU A C 1
ATOM 1182 O O . GLU A 1 148 ? 8.398 -4.434 3.871 1 98.75 148 GLU A O 1
ATOM 1187 N N . ALA A 1 149 ? 8.297 -6.266 2.551 1 98.75 149 ALA A N 1
ATOM 1188 C CA . ALA A 1 149 ? 6.879 -6.434 2.854 1 98.75 149 ALA A CA 1
ATOM 1189 C C . ALA A 1 149 ? 6.543 -7.898 3.111 1 98.75 149 ALA A C 1
ATOM 1191 O O . ALA A 1 149 ? 7.262 -8.797 2.664 1 98.75 149 ALA A O 1
ATOM 1192 N N . THR A 1 150 ? 5.559 -8.094 3.896 1 98.81 150 THR A N 1
ATOM 1193 C CA . THR A 1 150 ? 4.953 -9.398 4.109 1 98.81 150 THR A CA 1
ATOM 1194 C C . THR A 1 150 ? 3.455 -9.359 3.822 1 98.81 150 THR A C 1
ATOM 1196 O O . THR A 1 150 ? 2.734 -8.523 4.379 1 98.81 150 THR A O 1
ATOM 1199 N N . LYS A 1 151 ? 3.053 -10.203 2.963 1 98.44 151 LYS A N 1
ATOM 1200 C CA . LYS A 1 151 ? 1.635 -10.344 2.648 1 98.44 151 LYS A CA 1
ATOM 1201 C C . LYS A 1 151 ? 1.04 -11.57 3.33 1 98.44 151 LYS A C 1
ATOM 1203 O O . LYS A 1 151 ? 1.62 -12.656 3.281 1 98.44 151 LYS A O 1
ATOM 1208 N N . THR A 1 152 ? -0.032 -11.359 3.982 1 98.69 152 THR A N 1
ATOM 1209 C CA . THR A 1 152 ? -0.785 -12.469 4.555 1 98.69 152 THR A CA 1
ATOM 1210 C C . THR A 1 152 ? -2.037 -12.75 3.73 1 98.69 152 THR A C 1
ATOM 1212 O O . THR A 1 152 ? -2.895 -11.883 3.572 1 98.69 152 THR A O 1
ATOM 1215 N N . ILE A 1 153 ? -2.137 -13.969 3.289 1 98 153 ILE A N 1
ATOM 1216 C CA . ILE A 1 153 ? -3.148 -14.328 2.303 1 98 153 ILE A CA 1
ATOM 1217 C C . ILE A 1 153 ? -3.996 -15.484 2.832 1 98 153 ILE A C 1
ATOM 1219 O O . ILE A 1 153 ? -3.469 -16.438 3.42 1 98 153 ILE A O 1
ATOM 1223 N N . TYR A 1 154 ? -5.242 -15.352 2.602 1 97.19 154 TYR A N 1
ATOM 1224 C CA . TYR A 1 154 ? -6.242 -16.359 2.924 1 97.19 154 TYR A CA 1
ATOM 1225 C C . TYR A 1 154 ? -6.609 -17.188 1.689 1 97.19 154 TYR A C 1
ATOM 1227 O O . TYR A 1 154 ? -6.93 -16.625 0.639 1 97.19 154 TYR A O 1
ATOM 1235 N N . ILE A 1 155 ? -6.52 -18.469 1.81 1 97.69 155 ILE A N 1
ATOM 1236 C CA . ILE A 1 155 ? -6.879 -19.375 0.729 1 97.69 155 ILE A CA 1
ATOM 1237 C C . ILE A 1 155 ? -7.902 -20.391 1.231 1 97.69 155 ILE A C 1
ATOM 1239 O O . ILE A 1 155 ? -7.734 -20.969 2.307 1 97.69 155 ILE A O 1
ATOM 1243 N N . ALA A 1 156 ? -8.938 -20.609 0.449 1 96.69 156 ALA A N 1
ATOM 1244 C CA . ALA A 1 156 ? -9.953 -21.562 0.875 1 96.69 156 ALA A CA 1
ATOM 1245 C C . ALA A 1 156 ? -10.539 -22.297 -0.322 1 96.69 156 ALA A C 1
ATOM 1247 O O . ALA A 1 156 ? -10.391 -21.875 -1.466 1 96.69 156 ALA A O 1
ATOM 1248 N N . ASP A 1 157 ? -11.156 -23.391 0.088 1 92.81 157 ASP A N 1
ATOM 1249 C CA . ASP A 1 157 ? -11.992 -24.062 -0.901 1 92.81 157 ASP A CA 1
ATOM 1250 C C . ASP A 1 157 ? -13.164 -23.188 -1.33 1 92.81 157 ASP A C 1
ATOM 1252 O O . ASP A 1 157 ? -13.844 -22.594 -0.489 1 92.81 157 ASP A O 1
ATOM 1256 N N . ARG A 1 158 ? -13.375 -23.062 -2.619 1 89.88 158 ARG A N 1
ATOM 1257 C CA . ARG A 1 158 ? -14.367 -22.141 -3.141 1 89.88 158 ARG A CA 1
ATOM 1258 C C . ARG A 1 158 ? -15.766 -22.484 -2.629 1 89.88 158 ARG A C 1
ATOM 1260 O O . ARG A 1 158 ? -16.531 -21.594 -2.252 1 89.88 158 ARG A O 1
ATOM 1267 N N . GLU A 1 159 ? -16.078 -23.734 -2.664 1 86.88 159 GLU A N 1
ATOM 1268 C CA . GLU A 1 159 ? -17.391 -24.156 -2.193 1 86.88 159 GLU A CA 1
ATOM 1269 C C . GLU A 1 159 ? -17.578 -23.859 -0.709 1 86.88 159 GLU A C 1
ATOM 1271 O O . GLU A 1 159 ? -18.641 -23.406 -0.288 1 86.88 159 GLU A O 1
ATOM 1276 N N . TYR A 1 160 ? -16.562 -24.172 -0.027 1 84.56 160 TYR A N 1
ATOM 1277 C CA . TYR A 1 160 ? -16.594 -23.875 1.4 1 84.56 160 TYR A CA 1
ATOM 1278 C C . TYR A 1 160 ? -16.766 -22.375 1.643 1 84.56 160 TYR A C 1
ATOM 1280 O O . TYR A 1 160 ? -17.609 -21.969 2.453 1 84.56 160 TYR A O 1
ATOM 1288 N N . PHE A 1 161 ? -16.062 -21.625 0.954 1 85.38 161 PHE A N 1
ATOM 1289 C CA . PHE A 1 161 ? -16.109 -20.172 1.094 1 85.38 161 PHE A CA 1
ATOM 1290 C C . PHE A 1 161 ? -17.5 -19.641 0.784 1 85.38 161 PHE A C 1
ATOM 1292 O O . PHE A 1 161 ? -18.031 -18.812 1.525 1 85.38 161 PHE A O 1
ATOM 1299 N N . ASN A 1 162 ? -18.094 -20.094 -0.279 1 84.38 162 ASN A N 1
ATOM 1300 C CA . ASN A 1 162 ? -19.422 -19.641 -0.71 1 84.38 162 ASN A CA 1
ATOM 1301 C C . ASN A 1 162 ? -20.5 -20.062 0.271 1 84.38 162 ASN A C 1
ATOM 1303 O O . ASN A 1 162 ? -21.531 -19.406 0.386 1 84.38 162 ASN A O 1
ATOM 1307 N N . SER A 1 163 ? -20.234 -21.094 0.947 1 83.75 163 SER A N 1
ATOM 1308 C CA . SER A 1 163 ? -21.203 -21.578 1.904 1 83.75 163 SER A CA 1
ATOM 1309 C C . SER A 1 163 ? -21.219 -20.75 3.18 1 83.75 163 SER A C 1
ATOM 1311 O O . SER A 1 163 ? -22.219 -20.703 3.9 1 83.75 163 SER A O 1
ATOM 1313 N N . ARG A 1 164 ? -20.156 -20.062 3.461 1 74.75 164 ARG A N 1
ATOM 1314 C CA . ARG A 1 164 ? -20.047 -19.234 4.66 1 74.75 164 ARG A CA 1
ATOM 1315 C C . ARG A 1 164 ? -20.641 -17.859 4.43 1 74.75 164 ARG A C 1
ATOM 1317 O O . ARG A 1 164 ? -20.969 -17.156 5.383 1 74.75 164 ARG A O 1
ATOM 1324 N N . LYS A 1 165 ? -20.578 -17.422 3.303 1 68.25 165 LYS A N 1
ATOM 1325 C CA . LYS A 1 165 ? -21.141 -16.125 2.961 1 68.25 165 LYS A CA 1
ATOM 1326 C C . LYS A 1 165 ? -22.656 -16.141 3.133 1 68.25 165 LYS A C 1
ATOM 1328 O O . LYS A 1 165 ? -23.297 -15.078 3.145 1 68.25 165 LYS A O 1
ATOM 1333 N N . LYS A 1 166 ? -23.141 -17.297 3.104 1 53.28 166 LYS A N 1
ATOM 1334 C CA . LYS A 1 166 ? -24.578 -17.438 3.291 1 53.28 166 LYS A CA 1
ATOM 1335 C C . LYS A 1 166 ? -24.953 -17.391 4.77 1 53.28 166 LYS A C 1
ATOM 1337 O O . LYS A 1 166 ? -24.156 -17.797 5.629 1 53.28 166 LYS A O 1
ATOM 1342 N N . MET B 1 1 ? -17.906 20.906 -1.505 1 46.22 1 MET B N 1
ATOM 1343 C CA . MET B 1 1 ? -18.109 19.453 -1.482 1 46.22 1 MET B CA 1
ATOM 1344 C C . MET B 1 1 ? -18.469 18.969 -0.082 1 46.22 1 MET B C 1
ATOM 1346 O O . MET B 1 1 ? -17.938 19.469 0.91 1 46.22 1 MET B O 1
ATOM 1350 N N . THR B 1 2 ? -19.672 18.547 0.067 1 53.03 2 THR B N 1
ATOM 1351 C CA . THR B 1 2 ? -20.172 18.156 1.376 1 53.03 2 THR B CA 1
ATOM 1352 C C . THR B 1 2 ? -19.344 17.016 1.959 1 53.03 2 THR B C 1
ATOM 1354 O O . THR B 1 2 ? -19.172 15.969 1.329 1 53.03 2 THR B O 1
ATOM 1357 N N . PRO B 1 3 ? -18.562 17.328 3.121 1 64.25 3 PRO B N 1
ATOM 1358 C CA . PRO B 1 3 ? -17.797 16.266 3.766 1 64.25 3 PRO B CA 1
ATOM 1359 C C . PRO B 1 3 ? -18.656 15.055 4.117 1 64.25 3 PRO B C 1
ATOM 1361 O O . PRO B 1 3 ? -19.844 15.203 4.438 1 64.25 3 PRO B O 1
ATOM 1364 N N . PHE B 1 4 ? -18.188 13.938 3.783 1 77.56 4 PHE B N 1
ATOM 1365 C CA . PHE B 1 4 ? -18.844 12.695 4.18 1 77.56 4 PHE B CA 1
ATOM 1366 C C . PHE B 1 4 ? -18.969 12.609 5.695 1 77.56 4 PHE B C 1
ATOM 1368 O O . PHE B 1 4 ? -20.031 12.258 6.215 1 77.56 4 PHE B O 1
ATOM 1375 N N . PHE B 1 5 ? -17.938 13.008 6.395 1 90.56 5 PHE B N 1
ATOM 1376 C CA . PHE B 1 5 ? -17.922 13.031 7.852 1 90.56 5 PHE B CA 1
ATOM 1377 C C . PHE B 1 5 ? -18.344 14.398 8.383 1 90.56 5 PHE B C 1
ATOM 1379 O O . PHE B 1 5 ? -17.969 15.43 7.816 1 90.56 5 PHE B O 1
ATOM 1386 N N . LYS B 1 6 ? -19.094 14.344 9.422 1 90.5 6 LYS B N 1
ATOM 1387 C CA . LYS B 1 6 ? -19.422 15.602 10.086 1 90.5 6 LYS B CA 1
ATOM 1388 C C . LYS B 1 6 ? -18.188 16.203 10.742 1 90.5 6 LYS B C 1
ATOM 1390 O O . LYS B 1 6 ? -17.375 15.492 11.352 1 90.5 6 LYS B O 1
ATOM 1395 N N . THR B 1 7 ? -18.031 17.516 10.5 1 92.56 7 THR B N 1
ATOM 1396 C CA . THR B 1 7 ? -16.906 18.219 11.117 1 92.56 7 THR B CA 1
ATOM 1397 C C . THR B 1 7 ? -17.266 19.656 11.445 1 92.56 7 THR B C 1
ATOM 1399 O O . THR B 1 7 ? -18.078 20.266 10.742 1 92.56 7 THR B O 1
ATOM 1402 N N . ASP B 1 8 ? -16.719 20.109 12.508 1 92 8 ASP B N 1
ATOM 1403 C CA . ASP B 1 8 ? -16.922 21.516 12.891 1 92 8 ASP B CA 1
ATOM 1404 C C . ASP B 1 8 ? -15.812 22.391 12.328 1 92 8 ASP B C 1
ATOM 1406 O O . ASP B 1 8 ? -15.812 23.609 12.547 1 92 8 ASP B O 1
ATOM 1410 N N . LYS B 1 9 ? -14.977 21.812 11.555 1 93.94 9 LYS B N 1
ATOM 1411 C CA . LYS B 1 9 ? -13.844 22.547 11.008 1 93.94 9 LYS B CA 1
ATOM 1412 C C . LYS B 1 9 ? -14.156 23.078 9.609 1 93.94 9 LYS B C 1
ATOM 1414 O O . LYS B 1 9 ? -15.062 22.578 8.938 1 93.94 9 LYS B O 1
ATOM 1419 N N . LYS B 1 10 ? -13.383 24.109 9.289 1 93.06 10 LYS B N 1
ATOM 1420 C CA . LYS B 1 10 ? -13.531 24.719 7.973 1 93.06 10 LYS B CA 1
ATOM 1421 C C . LYS B 1 10 ? -12.258 24.578 7.145 1 93.06 10 LYS B C 1
ATOM 1423 O O . LYS B 1 10 ? -11.172 24.422 7.695 1 93.06 10 LYS B O 1
ATOM 1428 N N . SER B 1 11 ? -12.484 24.562 5.836 1 93.06 11 SER B N 1
ATOM 1429 C CA . SER B 1 11 ? -11.344 24.547 4.922 1 93.06 11 SER B CA 1
ATOM 1430 C C . SER B 1 11 ? -10.867 25.969 4.617 1 93.06 11 SER B C 1
ATOM 1432 O O . SER B 1 11 ? -11.648 26.922 4.691 1 93.06 11 SER B O 1
ATOM 1434 N N . GLY B 1 12 ? -9.578 26.125 4.398 1 91.88 12 GLY B N 1
ATOM 1435 C CA . GLY B 1 12 ? -9.008 27.391 4 1 91.88 12 GLY B CA 1
ATOM 1436 C C . GLY B 1 12 ? -8.414 27.375 2.605 1 91.88 12 GLY B C 1
ATOM 1437 O O . GLY B 1 12 ? -8.484 26.359 1.907 1 91.88 12 GLY B O 1
ATOM 1438 N N . GLU B 1 13 ? -7.91 28.578 2.234 1 92.19 13 GLU B N 1
ATOM 1439 C CA . GLU B 1 13 ? -7.348 28.734 0.897 1 92.19 13 GLU B CA 1
ATOM 1440 C C . GLU B 1 13 ? -6.211 27.75 0.656 1 92.19 13 GLU B C 1
ATOM 1442 O O . GLU B 1 13 ? -6.18 27.062 -0.371 1 92.19 13 GLU B O 1
ATOM 1447 N N . LYS B 1 14 ? -5.32 27.672 1.554 1 92 14 LYS B N 1
ATOM 1448 C CA . LYS B 1 14 ? -4.188 26.75 1.427 1 92 14 LYS B CA 1
ATOM 1449 C C . LYS B 1 14 ? -4.652 25.312 1.346 1 92 14 LYS B C 1
ATOM 1451 O O . LYS B 1 14 ? -4.121 24.516 0.556 1 92 14 LYS B O 1
ATOM 1456 N N . SER B 1 15 ? -5.613 24.969 2.137 1 92.88 15 SER B N 1
ATOM 1457 C CA . SER B 1 15 ? -6.176 23.625 2.141 1 92.88 15 SER B CA 1
ATOM 1458 C C . SER B 1 15 ? -6.824 23.281 0.801 1 92.88 15 SER B C 1
ATOM 1460 O O . SER B 1 15 ? -6.66 22.172 0.285 1 92.88 15 SER B O 1
ATOM 1462 N N . GLU B 1 16 ? -7.496 24.281 0.25 1 92.25 16 GLU B N 1
ATOM 1463 C CA . GLU B 1 16 ? -8.164 24.062 -1.031 1 92.25 16 GLU B CA 1
ATOM 1464 C C . GLU B 1 16 ? -7.148 23.875 -2.154 1 92.25 16 GLU B C 1
ATOM 1466 O O . GLU B 1 16 ? -7.359 23.062 -3.059 1 92.25 16 GLU B O 1
ATOM 1471 N N . GLU B 1 17 ? -6.141 24.578 -2.074 1 92.06 17 GLU B N 1
ATOM 1472 C CA . GLU B 1 17 ? -5.074 24.438 -3.057 1 92.06 17 GLU B CA 1
ATOM 1473 C C . GLU B 1 17 ? -4.426 23.062 -2.963 1 92.06 17 GLU B C 1
ATOM 1475 O O . GLU B 1 17 ? -4.125 22.438 -3.984 1 92.06 17 GLU B O 1
ATOM 1480 N N . LEU B 1 18 ? -4.23 22.609 -1.805 1 89.5 18 LEU B N 1
ATOM 1481 C CA . LEU B 1 18 ? -3.635 21.312 -1.563 1 89.5 18 LEU B CA 1
ATOM 1482 C C . LEU B 1 18 ? -4.535 20.203 -2.1 1 89.5 18 LEU B C 1
ATOM 1484 O O . LEU B 1 18 ? -4.047 19.234 -2.701 1 89.5 18 LEU B O 1
ATOM 1488 N N . ILE B 1 19 ? -5.781 20.375 -1.877 1 91.12 19 ILE B N 1
ATOM 1489 C CA . ILE B 1 19 ? -6.754 19.406 -2.371 1 91.12 19 ILE B CA 1
ATOM 1490 C C . ILE B 1 19 ? -6.66 19.312 -3.893 1 91.12 19 ILE B C 1
ATOM 1492 O O . ILE B 1 19 ? -6.586 18.219 -4.449 1 91.12 19 ILE B O 1
ATOM 1496 N N . LYS B 1 20 ? -6.594 20.422 -4.504 1 91.5 20 LYS B N 1
ATOM 1497 C CA . LYS B 1 20 ? -6.504 20.438 -5.961 1 91.5 20 LYS B CA 1
ATOM 1498 C C . LYS B 1 20 ? -5.219 19.781 -6.441 1 91.5 20 LYS B C 1
ATOM 1500 O O . LYS B 1 20 ? -5.242 18.969 -7.367 1 91.5 20 LYS B O 1
ATOM 1505 N N . ARG B 1 21 ? -4.199 20.031 -5.785 1 87.81 21 ARG B N 1
ATOM 1506 C CA . ARG B 1 21 ? -2.893 19.516 -6.176 1 87.81 21 ARG B CA 1
ATOM 1507 C C . ARG B 1 21 ? -2.854 17.984 -6.055 1 87.81 21 ARG B C 1
ATOM 1509 O O . ARG B 1 21 ? -2.418 17.297 -6.98 1 87.81 21 ARG B O 1
ATOM 1516 N N . PHE B 1 22 ? -3.316 17.469 -5.027 1 88.38 22 PHE B N 1
ATOM 1517 C CA . PHE B 1 22 ? -3.244 16.031 -4.797 1 88.38 22 PHE B CA 1
ATOM 1518 C C . PHE B 1 22 ? -4.262 15.289 -5.652 1 88.38 22 PHE B C 1
ATOM 1520 O O . PHE B 1 22 ? -4 14.18 -6.113 1 88.38 22 PHE B O 1
ATOM 1527 N N . ASN B 1 23 ? -5.383 15.922 -5.828 1 91.69 23 ASN B N 1
ATOM 1528 C CA . ASN B 1 23 ? -6.406 15.289 -6.652 1 91.69 23 ASN B CA 1
ATOM 1529 C C . ASN B 1 23 ? -6.047 15.344 -8.133 1 91.69 23 ASN B C 1
ATOM 1531 O O . ASN B 1 23 ? -6.773 14.805 -8.969 1 91.69 23 ASN B O 1
ATOM 1535 N N . ASP B 1 24 ? -4.867 15.938 -8.406 1 88.25 24 ASP B N 1
ATOM 1536 C CA . ASP B 1 24 ? -4.383 15.945 -9.781 1 88.25 24 ASP B CA 1
ATOM 1537 C C . ASP B 1 24 ? -3.17 15.031 -9.945 1 88.25 24 ASP B C 1
ATOM 1539 O O . ASP B 1 24 ? -2.662 14.859 -11.055 1 88.25 24 ASP B O 1
ATOM 1543 N N . LEU B 1 25 ? -2.648 14.477 -8.859 1 83.38 25 LEU B N 1
ATOM 1544 C CA . LEU B 1 25 ? -1.531 13.539 -8.945 1 83.38 25 LEU B CA 1
ATOM 1545 C C . LEU B 1 25 ? -1.955 12.242 -9.617 1 83.38 25 LEU B C 1
ATOM 1547 O O . LEU B 1 25 ? -2.828 11.531 -9.109 1 83.38 25 LEU B O 1
ATOM 1551 N N . PRO B 1 26 ? -1.339 11.875 -10.695 1 83.75 26 PRO B N 1
ATOM 1552 C CA . PRO B 1 26 ? -1.807 10.75 -11.516 1 83.75 26 PRO B CA 1
ATOM 1553 C C . PRO B 1 26 ? -1.849 9.438 -10.742 1 83.75 26 PRO B C 1
ATOM 1555 O O . PRO B 1 26 ? -2.859 8.727 -10.781 1 83.75 26 PRO B O 1
ATOM 1558 N N . ALA B 1 27 ? -0.785 9.141 -10.055 1 84.38 27 ALA B N 1
ATOM 1559 C CA . ALA B 1 27 ? -0.759 7.867 -9.336 1 84.38 27 ALA B CA 1
ATOM 1560 C C . ALA B 1 27 ? -1.84 7.82 -8.258 1 84.38 27 ALA B C 1
ATOM 1562 O O . ALA B 1 27 ? -2.508 6.801 -8.086 1 84.38 27 ALA B O 1
ATOM 1563 N N . PHE B 1 28 ? -2.07 8.938 -7.559 1 90.31 28 PHE B N 1
ATOM 1564 C CA . PHE B 1 28 ? -3.064 9.023 -6.496 1 90.31 28 PHE B CA 1
ATOM 1565 C C . PHE B 1 28 ? -4.473 8.852 -7.055 1 90.31 28 PHE B C 1
ATOM 1567 O O . PHE B 1 28 ? -5.25 8.039 -6.555 1 90.31 28 PHE B O 1
ATOM 1574 N N . VAL B 1 29 ? -4.742 9.453 -8.195 1 89.56 29 VAL B N 1
ATOM 1575 C CA . VAL B 1 29 ? -6.062 9.414 -8.82 1 89.56 29 VAL B CA 1
ATOM 1576 C C . VAL B 1 29 ? -6.285 8.047 -9.469 1 89.56 29 VAL B C 1
ATOM 1578 O O . VAL B 1 29 ? -7.375 7.477 -9.367 1 89.56 29 VAL B O 1
ATOM 1581 N N . ALA B 1 30 ? -5.289 7.531 -10.047 1 88.88 30 ALA B N 1
ATOM 1582 C CA . ALA B 1 30 ? -5.398 6.246 -10.734 1 88.88 30 ALA B CA 1
ATOM 1583 C C . ALA B 1 30 ? -5.707 5.121 -9.75 1 88.88 30 ALA B C 1
ATOM 1585 O O . ALA B 1 30 ? -6.281 4.098 -10.125 1 88.88 30 ALA B O 1
ATOM 1586 N N . THR B 1 31 ? -5.371 5.398 -8.516 1 91.44 31 THR B N 1
ATOM 1587 C CA . THR B 1 31 ? -5.637 4.383 -7.5 1 91.44 31 THR B CA 1
ATOM 1588 C C . THR B 1 31 ? -6.891 4.73 -6.703 1 91.44 31 THR B C 1
ATOM 1590 O O . THR B 1 31 ? -7.156 4.125 -5.664 1 91.44 31 THR B O 1
ATOM 1593 N N . GLY B 1 32 ? -7.594 5.75 -7.207 1 94.12 32 GLY B N 1
ATOM 1594 C CA . GLY B 1 32 ? -8.93 5.98 -6.672 1 94.12 32 GLY B CA 1
ATOM 1595 C C . GLY B 1 32 ? -8.945 6.973 -5.523 1 94.12 32 GLY B C 1
ATOM 1596 O O . GLY B 1 32 ? -9.992 7.211 -4.918 1 94.12 32 GLY B O 1
ATOM 1597 N N . GLY B 1 33 ? -7.828 7.516 -5.16 1 95.69 33 GLY B N 1
ATOM 1598 C CA . GLY B 1 33 ? -7.801 8.5 -4.086 1 95.69 33 GLY B CA 1
ATOM 1599 C C . GLY B 1 33 ? -8.438 9.82 -4.469 1 95.69 33 GLY B C 1
ATOM 1600 O O . GLY B 1 33 ? -8.234 10.312 -5.582 1 95.69 33 GLY B O 1
ATOM 1601 N N . GLU B 1 34 ? -9.227 10.352 -3.564 1 96.5 34 GLU B N 1
ATOM 1602 C CA . GLU B 1 34 ? -9.797 11.688 -3.682 1 96.5 34 GLU B CA 1
ATOM 1603 C C . GLU B 1 34 ? -9.906 12.367 -2.318 1 96.5 34 GLU B C 1
ATOM 1605 O O . GLU B 1 34 ? -10.664 11.914 -1.456 1 96.5 34 GLU B O 1
ATOM 1610 N N . ILE B 1 35 ? -9.141 13.43 -2.182 1 96.69 35 ILE B N 1
ATOM 1611 C CA . ILE B 1 35 ? -9.297 14.219 -0.965 1 96.69 35 ILE B CA 1
ATOM 1612 C C . ILE B 1 35 ? -10.539 15.102 -1.073 1 96.69 35 ILE B C 1
ATOM 1614 O O . ILE B 1 35 ? -10.672 15.891 -2.014 1 96.69 35 ILE B O 1
ATOM 1618 N N . VAL B 1 36 ? -11.422 15.008 -0.089 1 96.25 36 VAL B N 1
ATOM 1619 C CA . VAL B 1 36 ? -12.688 15.703 -0.238 1 96.25 36 VAL B CA 1
ATOM 1620 C C . VAL B 1 36 ? -12.773 16.844 0.768 1 96.25 36 VAL B C 1
ATOM 1622 O O . VAL B 1 36 ? -13.609 17.75 0.634 1 96.25 36 VAL B O 1
ATOM 1625 N N . PHE B 1 37 ? -11.883 16.797 1.763 1 96.25 37 PHE B N 1
ATOM 1626 C CA . PHE B 1 37 ? -11.867 17.859 2.756 1 96.25 37 PHE B CA 1
ATOM 1627 C C . PHE B 1 37 ? -10.508 17.938 3.447 1 96.25 37 PHE B C 1
ATOM 1629 O O . PHE B 1 37 ? -9.914 16.906 3.768 1 96.25 37 PHE B O 1
ATOM 1636 N N . VAL B 1 38 ? -10.031 19.094 3.605 1 96.69 38 VAL B N 1
ATOM 1637 C CA . VAL B 1 38 ? -8.883 19.391 4.445 1 96.69 38 VAL B CA 1
ATOM 1638 C C . VAL B 1 38 ? -9.188 20.609 5.32 1 96.69 38 VAL B C 1
ATOM 1640 O O . VAL B 1 38 ? -9.578 21.672 4.816 1 96.69 38 VAL B O 1
ATOM 1643 N N . SER B 1 39 ? -9.055 20.453 6.578 1 96.75 39 SER B N 1
ATOM 1644 C CA . SER B 1 39 ? -9.266 21.594 7.461 1 96.75 39 SER B CA 1
ATOM 1645 C C . SER B 1 39 ? -8.156 22.625 7.297 1 96.75 39 SER B C 1
ATOM 1647 O O . SER B 1 39 ? -7.059 22.297 6.844 1 96.75 39 SER B O 1
ATOM 1649 N N . ASP B 1 40 ? -8.414 23.797 7.711 1 96.06 40 ASP B N 1
ATOM 1650 C CA . ASP B 1 40 ? -7.465 24.906 7.559 1 96.06 40 ASP B CA 1
ATOM 1651 C C . ASP B 1 40 ? -6.203 24.656 8.383 1 96.06 40 ASP B C 1
ATOM 1653 O O . ASP B 1 40 ? -5.113 25.094 8 1 96.06 40 ASP B O 1
ATOM 1657 N N . ASP B 1 41 ? -6.402 23.984 9.453 1 96.44 41 ASP B N 1
ATOM 1658 C CA . ASP B 1 41 ? -5.27 23.719 10.336 1 96.44 41 ASP B CA 1
ATOM 1659 C C . ASP B 1 41 ? -4.605 22.391 9.992 1 96.44 41 ASP B C 1
ATOM 1661 O O . ASP B 1 41 ? -3.686 21.953 10.688 1 96.44 41 ASP B O 1
ATOM 1665 N N . PHE B 1 42 ? -5.133 21.625 8.992 1 97.19 42 PHE B N 1
ATOM 1666 C CA . PHE B 1 42 ? -4.59 20.406 8.422 1 97.19 42 PHE B CA 1
ATOM 1667 C C . PHE B 1 42 ? -4.695 19.25 9.414 1 97.19 42 PHE B C 1
ATOM 1669 O O . PHE B 1 42 ? -4.141 18.172 9.188 1 97.19 42 PHE B O 1
ATOM 1676 N N . LEU B 1 43 ? -5.434 19.453 10.516 1 98.06 43 LEU B N 1
ATOM 1677 C CA . LEU B 1 43 ? -5.547 18.422 11.531 1 98.06 43 LEU B CA 1
ATOM 1678 C C . LEU B 1 43 ? -6.586 17.375 11.133 1 98.06 43 LEU B C 1
ATOM 1680 O O . LEU B 1 43 ? -6.66 16.297 11.742 1 98.06 43 LEU B O 1
ATOM 1684 N N . GLU B 1 44 ? -7.32 17.719 10.117 1 97.81 44 GLU B N 1
ATOM 1685 C CA . GLU B 1 44 ? -8.391 16.812 9.672 1 97.81 44 GLU B CA 1
ATOM 1686 C C . GLU B 1 44 ? -8.453 16.75 8.148 1 97.81 44 GLU B C 1
ATOM 1688 O O . GLU B 1 44 ? -8.547 17.781 7.48 1 97.81 44 GLU B O 1
ATOM 1693 N N . VAL B 1 45 ? -8.375 15.555 7.621 1 97.44 45 VAL B N 1
ATOM 1694 C CA . VAL B 1 45 ? -8.492 15.312 6.188 1 97.44 45 VAL B CA 1
ATOM 1695 C C . VAL B 1 45 ? -9.5 14.195 5.93 1 97.44 45 VAL B C 1
ATOM 1697 O O . VAL B 1 45 ? -9.508 13.18 6.633 1 97.44 45 VAL B O 1
ATOM 1700 N N . HIS B 1 46 ? -10.406 14.398 5.043 1 97.62 46 HIS B N 1
ATOM 1701 C CA . HIS B 1 46 ? -11.344 13.383 4.582 1 97.62 46 HIS B CA 1
ATOM 1702 C C . HIS B 1 46 ? -11 12.906 3.178 1 97.62 46 HIS B C 1
ATOM 1704 O O . HIS B 1 46 ? -10.719 13.727 2.293 1 97.62 46 HIS B O 1
ATOM 1710 N N . LEU B 1 47 ? -11.047 11.641 3.061 1 97.5 47 LEU B N 1
ATOM 1711 C CA . LEU B 1 47 ? -10.703 11 1.797 1 97.5 47 LEU B CA 1
ATOM 1712 C C . LEU B 1 47 ? -11.828 10.094 1.321 1 97.5 47 LEU B C 1
ATOM 1714 O O . LEU B 1 47 ? -12.422 9.367 2.119 1 97.5 47 LEU B O 1
ATOM 1718 N N . LYS B 1 48 ? -12.156 10.172 0.073 1 97.25 48 LYS B N 1
ATOM 1719 C CA . LYS B 1 48 ? -13.016 9.211 -0.617 1 97.25 48 LYS B CA 1
ATOM 1720 C C . LYS B 1 48 ? -12.18 8.25 -1.465 1 97.25 48 LYS B C 1
ATOM 1722 O O . LYS B 1 48 ? -11.336 8.68 -2.252 1 97.25 48 LYS B O 1
ATOM 1727 N N . PHE B 1 49 ? -12.344 6.988 -1.216 1 97.69 49 PHE B N 1
ATOM 1728 C CA . PHE B 1 49 ? -11.805 5.984 -2.119 1 97.69 49 PHE B CA 1
ATOM 1729 C C . PHE B 1 49 ? -12.82 5.617 -3.197 1 97.69 49 PHE B C 1
ATOM 1731 O O . PHE B 1 49 ? -13.836 4.984 -2.908 1 97.69 49 PHE B O 1
ATOM 1738 N N . ASN B 1 50 ? -12.539 5.98 -4.398 1 96.62 50 ASN B N 1
ATOM 1739 C CA . ASN B 1 50 ? -13.422 5.715 -5.527 1 96.62 50 ASN B CA 1
ATOM 1740 C C . ASN B 1 50 ? -13.219 4.309 -6.078 1 96.62 50 ASN B C 1
ATOM 1742 O O . ASN B 1 50 ? -12.141 3.98 -6.578 1 96.62 50 ASN B O 1
ATOM 1746 N N . LEU B 1 51 ? -14.234 3.598 -5.918 1 96.31 51 LEU B N 1
ATOM 1747 C CA . LEU B 1 51 ? -14.219 2.297 -6.578 1 96.31 51 LEU B CA 1
ATOM 1748 C C . LEU B 1 51 ? -14.578 2.432 -8.055 1 96.31 51 LEU B C 1
ATOM 1750 O O . LEU B 1 51 ? -15.719 2.754 -8.391 1 96.31 51 LEU B O 1
ATOM 1754 N N . THR B 1 52 ? -13.664 2.219 -8.914 1 94.38 52 THR B N 1
ATOM 1755 C CA . THR B 1 52 ? -13.812 2.279 -10.367 1 94.38 52 THR B CA 1
ATOM 1756 C C . THR B 1 52 ? -13.281 1.006 -11.016 1 94.38 52 THR B C 1
ATOM 1758 O O . THR B 1 52 ? -12.734 0.135 -10.336 1 94.38 52 THR B O 1
ATOM 1761 N N . GLU B 1 53 ? -13.406 0.864 -12.32 1 92 53 GLU B N 1
ATOM 1762 C CA . GLU B 1 53 ? -12.883 -0.295 -13.039 1 92 53 GLU B CA 1
ATOM 1763 C C . GLU B 1 53 ? -11.359 -0.384 -12.906 1 92 53 GLU B C 1
ATOM 1765 O O . GLU B 1 53 ? -10.789 -1.476 -12.969 1 92 53 GLU B O 1
ATOM 1770 N N . ASN B 1 54 ? -10.773 0.791 -12.578 1 88.12 54 ASN B N 1
ATOM 1771 C CA . ASN B 1 54 ? -9.32 0.835 -12.469 1 88.12 54 ASN B CA 1
ATOM 1772 C C . ASN B 1 54 ? -8.844 0.375 -11.094 1 88.12 54 ASN B C 1
ATOM 1774 O O . ASN B 1 54 ? -7.691 -0.032 -10.938 1 88.12 54 ASN B O 1
ATOM 1778 N N . THR B 1 55 ? -9.742 0.517 -10.117 1 93.81 55 THR B N 1
ATOM 1779 C CA . THR B 1 55 ? -9.328 0.226 -8.742 1 93.81 55 THR B CA 1
ATOM 1780 C C . THR B 1 55 ? -9.93 -1.095 -8.266 1 93.81 55 THR B C 1
ATOM 1782 O O . THR B 1 55 ? -9.828 -1.443 -7.09 1 93.81 55 THR B O 1
ATOM 1785 N N . LYS B 1 56 ? -10.516 -1.798 -9.219 1 92.62 56 LYS B N 1
ATOM 1786 C CA . LYS B 1 56 ? -11.094 -3.104 -8.906 1 92.62 56 LYS B CA 1
ATOM 1787 C C . LYS B 1 56 ? -10.07 -4.219 -9.125 1 92.62 56 LYS B C 1
ATOM 1789 O O . LYS B 1 56 ? -9.25 -4.145 -10.039 1 92.62 56 LYS B O 1
ATOM 1794 N N . ASN B 1 57 ? -10.203 -5.195 -8.219 1 88.12 57 ASN B N 1
ATOM 1795 C CA . ASN B 1 57 ? -9.445 -6.418 -8.461 1 88.12 57 ASN B CA 1
ATOM 1796 C C . ASN B 1 57 ? -10.227 -7.395 -9.344 1 88.12 57 ASN B C 1
ATOM 1798 O O . ASN B 1 57 ? -11.258 -7.031 -9.914 1 88.12 57 ASN B O 1
ATOM 1802 N N . TYR B 1 58 ? -9.711 -8.594 -9.492 1 80.94 58 TYR B N 1
ATOM 1803 C CA . TYR B 1 58 ? -10.297 -9.602 -10.375 1 80.94 58 TYR B CA 1
ATOM 1804 C C . TYR B 1 58 ? -11.688 -10 -9.891 1 80.94 58 TYR B C 1
ATOM 1806 O O . TYR B 1 58 ? -12.531 -10.406 -10.688 1 80.94 58 TYR B O 1
ATOM 1814 N N . HIS B 1 59 ? -11.93 -9.828 -8.586 1 86 59 HIS B N 1
ATOM 1815 C CA . HIS B 1 59 ? -13.219 -10.195 -8.016 1 86 59 HIS B CA 1
ATOM 1816 C C . HIS B 1 59 ? -14.211 -9.039 -8.094 1 86 59 HIS B C 1
ATOM 1818 O O . HIS B 1 59 ? -15.344 -9.156 -7.633 1 86 59 HIS B O 1
ATOM 1824 N N . GLY B 1 60 ? -13.734 -7.941 -8.594 1 91 60 GLY B N 1
ATOM 1825 C CA . GLY B 1 60 ? -14.617 -6.789 -8.727 1 91 60 GLY B CA 1
ATOM 1826 C C . GLY B 1 60 ? -14.672 -5.938 -7.473 1 91 60 GLY B C 1
ATOM 1827 O O . GLY B 1 60 ? -15.531 -5.062 -7.352 1 91 60 GLY B O 1
ATOM 1828 N N . THR B 1 61 ? -13.898 -6.25 -6.562 1 94.75 61 THR B N 1
ATOM 1829 C CA . THR B 1 61 ? -13.828 -5.473 -5.328 1 94.75 61 THR B CA 1
ATOM 1830 C C . THR B 1 61 ? -12.562 -4.621 -5.301 1 94.75 61 THR B C 1
ATOM 1832 O O . THR B 1 61 ? -11.758 -4.664 -6.23 1 94.75 61 THR B O 1
ATOM 1835 N N . GLY B 1 62 ? -12.477 -3.824 -4.285 1 94.75 62 GLY B N 1
ATOM 1836 C CA . GLY B 1 62 ? -11.328 -2.943 -4.211 1 94.75 62 GLY B CA 1
ATOM 1837 C C . GLY B 1 62 ? -10.008 -3.689 -4.207 1 94.75 62 GLY B C 1
ATOM 1838 O O . GLY B 1 62 ? -9.836 -4.664 -3.469 1 94.75 62 GLY B O 1
ATOM 1839 N N . PHE B 1 63 ? -9.117 -3.225 -5 1 92.5 63 PHE B N 1
ATOM 1840 C CA . PHE B 1 63 ? -7.738 -3.695 -5.105 1 92.5 63 PHE B CA 1
ATOM 1841 C C . PHE B 1 63 ? -6.906 -3.203 -3.93 1 92.5 63 PHE B C 1
ATOM 1843 O O . PHE B 1 63 ? -6.844 -2 -3.666 1 92.5 63 PHE B O 1
ATOM 1850 N N . GLY B 1 64 ? -6.266 -4.102 -3.176 1 95 64 GLY B N 1
ATOM 1851 C CA . GLY B 1 64 ? -5.559 -3.723 -1.961 1 95 64 GLY B CA 1
ATOM 1852 C C . GLY B 1 64 ? -4.52 -2.645 -2.188 1 95 64 GLY B C 1
ATOM 1853 O O . GLY B 1 64 ? -4.348 -1.753 -1.354 1 95 64 GLY B O 1
ATOM 1854 N N . GLY B 1 65 ? -3.82 -2.801 -3.289 1 95.44 65 GLY B N 1
ATOM 1855 C CA . GLY B 1 65 ? -2.814 -1.806 -3.625 1 95.44 65 GLY B CA 1
ATOM 1856 C C . GLY B 1 65 ? -3.391 -0.414 -3.807 1 95.44 65 GLY B C 1
ATOM 1857 O O . GLY B 1 65 ? -2.764 0.577 -3.424 1 95.44 65 GLY B O 1
ATOM 1858 N N . ALA B 1 66 ? -4.52 -0.357 -4.418 1 95.31 66 ALA B N 1
ATOM 1859 C CA . ALA B 1 66 ? -5.195 0.924 -4.609 1 95.31 66 ALA B CA 1
ATOM 1860 C C . ALA B 1 66 ? -5.648 1.511 -3.277 1 95.31 66 ALA B C 1
ATOM 1862 O O . ALA B 1 66 ? -5.469 2.703 -3.021 1 95.31 66 ALA B O 1
ATOM 1863 N N . ILE B 1 67 ? -6.18 0.647 -2.461 1 97 67 ILE B N 1
ATOM 1864 C CA . ILE B 1 67 ? -6.641 1.071 -1.144 1 97 67 ILE B CA 1
ATOM 1865 C C . ILE B 1 67 ? -5.477 1.669 -0.357 1 97 67 ILE B C 1
ATOM 1867 O O . ILE B 1 67 ? -5.559 2.801 0.125 1 97 67 ILE B O 1
ATOM 1871 N N . TYR B 1 68 ? -4.43 0.978 -0.315 1 97.69 68 TYR B N 1
ATOM 1872 C CA . TYR B 1 68 ? -3.277 1.46 0.437 1 97.69 68 TYR B CA 1
ATOM 1873 C C . TYR B 1 68 ? -2.699 2.717 -0.201 1 97.69 68 TYR B C 1
ATOM 1875 O O . TYR B 1 68 ? -2.316 3.656 0.501 1 97.69 68 TYR B O 1
ATOM 1883 N N . SER B 1 69 ? -2.561 2.727 -1.484 1 95.94 69 SER B N 1
ATOM 1884 C CA . SER B 1 69 ? -2 3.879 -2.182 1 95.94 69 SER B CA 1
ATOM 1885 C C . SER B 1 69 ? -2.773 5.152 -1.859 1 95.94 69 SER B C 1
ATOM 1887 O O . SER B 1 69 ? -2.189 6.234 -1.774 1 95.94 69 SER B O 1
ATOM 1889 N N . SER B 1 70 ? -4.043 5.035 -1.673 1 95.44 70 SER B N 1
ATOM 1890 C CA . SER B 1 70 ? -4.895 6.199 -1.445 1 95.44 70 SER B CA 1
ATOM 1891 C C . SER B 1 70 ? -4.645 6.809 -0.07 1 95.44 70 SER B C 1
ATOM 1893 O O . SER B 1 70 ? -4.824 8.016 0.123 1 95.44 70 SER B O 1
ATOM 1895 N N . LEU B 1 71 ? -4.207 6.004 0.896 1 97 71 LEU B N 1
ATOM 1896 C CA . LEU B 1 71 ? -4.062 6.531 2.248 1 97 71 LEU B CA 1
ATOM 1897 C C . LEU B 1 71 ? -2.629 6.977 2.506 1 97 71 LEU B C 1
ATOM 1899 O O . LEU B 1 71 ? -2.377 7.777 3.41 1 97 71 LEU B O 1
ATOM 1903 N N . ASP B 1 72 ? -1.727 6.562 1.729 1 96.56 72 ASP B N 1
ATOM 1904 C CA . ASP B 1 72 ? -0.3 6.625 2.031 1 96.56 72 ASP B CA 1
ATOM 1905 C C . ASP B 1 72 ? 0.16 8.07 2.215 1 96.56 72 ASP B C 1
ATOM 1907 O O . ASP B 1 72 ? 0.899 8.375 3.152 1 96.56 72 ASP B O 1
ATOM 1911 N N . PRO B 1 73 ? -0.234 8.953 1.427 1 95.25 73 PRO B N 1
ATOM 1912 C CA . PRO B 1 73 ? 0.359 10.289 1.467 1 95.25 73 PRO B CA 1
ATOM 1913 C C . PRO B 1 73 ? -0.324 11.211 2.479 1 95.25 73 PRO B C 1
ATOM 1915 O O . PRO B 1 73 ? 0.14 12.328 2.715 1 95.25 73 PRO B O 1
ATOM 1918 N N . ILE B 1 74 ? -1.353 10.82 3.131 1 96.88 74 ILE B N 1
ATOM 1919 C CA . ILE B 1 74 ? -2.25 11.766 3.791 1 96.88 74 ILE B CA 1
ATOM 1920 C C . ILE B 1 74 ? -1.615 12.258 5.094 1 96.88 74 ILE B C 1
ATOM 1922 O O . ILE B 1 74 ? -1.475 13.461 5.305 1 96.88 74 ILE B O 1
ATOM 1926 N N . TYR B 1 75 ? -1.157 11.359 5.938 1 97.69 75 TYR B N 1
ATOM 1927 C CA . TYR B 1 75 ? -0.551 11.797 7.188 1 97.69 75 TYR B CA 1
ATOM 1928 C C . TYR B 1 75 ? 0.725 12.586 6.926 1 97.69 75 TYR B C 1
ATOM 1930 O O . TYR B 1 75 ? 0.942 13.641 7.527 1 97.69 75 TYR B O 1
ATOM 1938 N N . PRO B 1 76 ? 1.593 12.109 6.023 1 95.38 76 PRO B N 1
ATOM 1939 C CA . PRO B 1 76 ? 2.762 12.93 5.703 1 95.38 76 PRO B CA 1
ATOM 1940 C C . PRO B 1 76 ? 2.385 14.32 5.207 1 95.38 76 PRO B C 1
ATOM 1942 O O . PRO B 1 76 ? 3.023 15.312 5.586 1 95.38 76 PRO B O 1
ATOM 1945 N N . LEU B 1 77 ? 1.416 14.414 4.395 1 93.44 77 LEU B N 1
ATOM 1946 C CA . LEU B 1 77 ? 0.918 15.703 3.92 1 93.44 77 LEU B CA 1
ATOM 1947 C C . LEU B 1 77 ? 0.522 16.594 5.094 1 93.44 77 LEU B C 1
ATOM 1949 O O . LEU B 1 77 ? 0.904 17.766 5.141 1 93.44 77 LEU B O 1
ATOM 1953 N N . GLN B 1 78 ? -0.246 16.062 5.98 1 96.94 78 GLN B N 1
ATOM 1954 C CA . GLN B 1 78 ? -0.684 16.828 7.145 1 96.94 78 GLN B CA 1
ATOM 1955 C C . GLN B 1 78 ? 0.508 17.312 7.969 1 96.94 78 GLN B C 1
ATOM 1957 O O . GLN B 1 78 ? 0.611 18.5 8.289 1 96.94 78 GLN B O 1
ATOM 1962 N N . LEU B 1 79 ? 1.388 16.406 8.25 1 97.12 79 LEU B N 1
ATOM 1963 C CA . LEU B 1 79 ? 2.506 16.688 9.141 1 97.12 79 LEU B CA 1
ATOM 1964 C C . LEU B 1 79 ? 3.457 17.703 8.516 1 97.12 79 LEU B C 1
ATOM 1966 O O . LEU B 1 79 ? 3.939 18.609 9.195 1 97.12 79 LEU B O 1
ATOM 1970 N N . CYS B 1 80 ? 3.701 17.578 7.254 1 94.62 80 CYS B N 1
ATOM 1971 C CA . CYS B 1 80 ? 4.57 18.516 6.566 1 94.62 80 CYS B CA 1
ATOM 1972 C C . CYS B 1 80 ? 4 19.938 6.648 1 94.62 80 CYS B C 1
ATOM 1974 O O . CYS B 1 80 ? 4.742 20.891 6.859 1 94.62 80 CYS B O 1
ATOM 1976 N N . ASN B 1 81 ? 2.74 20.047 6.508 1 95.06 81 ASN B N 1
ATOM 1977 C CA . ASN B 1 81 ? 2.119 21.359 6.508 1 95.06 81 ASN B CA 1
ATOM 1978 C C . ASN B 1 81 ? 2 21.922 7.918 1 95.06 81 ASN B C 1
ATOM 1980 O O . ASN B 1 81 ? 2.086 23.141 8.117 1 95.06 81 ASN B O 1
ATOM 1984 N N . ILE B 1 82 ? 1.784 21.094 8.898 1 97 82 ILE B N 1
ATOM 1985 C CA . ILE B 1 82 ? 1.611 21.531 10.281 1 97 82 ILE B CA 1
ATOM 1986 C C . ILE B 1 82 ? 2.967 21.906 10.883 1 97 82 ILE B C 1
ATOM 1988 O O . ILE B 1 82 ? 3.098 22.938 11.531 1 97 82 ILE B O 1
ATOM 1992 N N . LEU B 1 83 ? 3.973 21.094 10.609 1 96.75 83 LEU B N 1
ATOM 1993 C CA . LEU B 1 83 ? 5.266 21.234 11.273 1 96.75 83 LEU B CA 1
ATOM 1994 C C . LEU B 1 83 ? 6.156 22.219 10.516 1 96.75 83 LEU B C 1
ATOM 1996 O O . LEU B 1 83 ? 6.961 22.938 11.117 1 96.75 83 LEU B O 1
ATOM 2000 N N . GLY B 1 84 ? 5.988 22.219 9.18 1 93.81 84 GLY B N 1
ATOM 2001 C CA . GLY B 1 84 ? 6.75 23.156 8.375 1 93.81 84 GLY B CA 1
ATOM 2002 C C . GLY B 1 84 ? 8.094 22.625 7.934 1 93.81 84 GLY B C 1
ATOM 2003 O O . GLY B 1 84 ? 8.352 21.422 8.039 1 93.81 84 GLY B O 1
ATOM 2004 N N . ASP B 1 85 ? 8.953 23.5 7.48 1 92.31 85 ASP B N 1
ATOM 2005 C CA . ASP B 1 85 ? 10.156 23.141 6.73 1 92.31 85 ASP B CA 1
ATOM 2006 C C . ASP B 1 85 ? 11.305 22.781 7.668 1 92.31 85 ASP B C 1
ATOM 2008 O O . ASP B 1 85 ? 12.328 22.25 7.23 1 92.31 85 ASP B O 1
ATOM 2012 N N . ASP B 1 86 ? 11.133 23.016 8.906 1 93.06 86 ASP B N 1
ATOM 2013 C CA . ASP B 1 86 ? 12.195 22.719 9.867 1 93.06 86 ASP B CA 1
ATOM 2014 C C . ASP B 1 86 ? 12.227 21.234 10.211 1 93.06 86 ASP B C 1
ATOM 2016 O O . ASP B 1 86 ? 13.172 20.766 10.852 1 93.06 86 ASP B O 1
ATOM 2020 N N . TYR B 1 87 ? 11.242 20.562 9.773 1 96.12 87 TYR B N 1
ATOM 2021 C CA . TYR B 1 87 ? 11.125 19.141 10.07 1 96.12 87 TYR B CA 1
ATOM 2022 C C . TYR B 1 87 ? 11.195 18.297 8.789 1 96.12 87 TYR B C 1
ATOM 2024 O O . TYR B 1 87 ? 10.867 18.797 7.707 1 96.12 87 TYR B O 1
ATOM 2032 N N . VAL B 1 88 ? 11.664 17.109 8.938 1 94.56 88 VAL B N 1
ATOM 2033 C CA . VAL B 1 88 ? 11.547 16.094 7.883 1 94.56 88 VAL B CA 1
ATOM 2034 C C . VAL B 1 88 ? 10.57 15.008 8.312 1 94.56 88 VAL B C 1
ATOM 2036 O O . VAL B 1 88 ? 10.523 14.633 9.484 1 94.56 88 VAL B O 1
ATOM 2039 N N . VAL B 1 89 ? 9.789 14.602 7.355 1 95.62 89 VAL B N 1
ATOM 2040 C CA . VAL B 1 89 ? 8.789 13.562 7.582 1 95.62 89 VAL B CA 1
ATOM 2041 C C . VAL B 1 89 ? 9.039 12.391 6.633 1 95.62 89 VAL B C 1
ATOM 2043 O O . VAL B 1 89 ? 9.062 12.562 5.414 1 95.62 89 VAL B O 1
ATOM 2046 N N . TRP B 1 90 ? 9.227 11.133 7.203 1 94.56 90 TRP B N 1
ATOM 2047 C CA . TRP B 1 90 ? 9.484 9.93 6.414 1 94.56 90 TRP B CA 1
ATOM 2048 C C . TRP B 1 90 ? 8.617 8.773 6.895 1 94.56 90 TRP B C 1
ATOM 2050 O O . TRP B 1 90 ? 8.453 8.57 8.102 1 94.56 90 TRP B O 1
ATOM 2060 N N . ASP B 1 91 ? 8.141 8.07 5.945 1 95.94 91 ASP B N 1
ATOM 2061 C CA . ASP B 1 91 ? 7.418 6.852 6.289 1 95.94 91 ASP B CA 1
ATOM 2062 C C . ASP B 1 91 ? 8.383 5.75 6.723 1 95.94 91 ASP B C 1
ATOM 2064 O O . ASP B 1 91 ? 9.359 5.465 6.027 1 95.94 91 ASP B O 1
ATOM 2068 N N . LEU B 1 92 ? 8.117 5.094 7.859 1 97.44 92 LEU B N 1
ATOM 2069 C CA . LEU B 1 92 ? 8.906 3.955 8.312 1 97.44 92 LEU B CA 1
ATOM 2070 C C . LEU B 1 92 ? 8.242 2.639 7.922 1 97.44 92 LEU B C 1
ATOM 2072 O O . LEU B 1 92 ? 8.906 1.724 7.43 1 97.44 92 LEU B O 1
ATOM 2076 N N . SER B 1 93 ? 6.992 2.559 8.211 1 98.5 93 SER B N 1
ATOM 2077 C CA . SER B 1 93 ? 6.273 1.318 7.949 1 98.5 93 SER B CA 1
ATOM 2078 C C . SER B 1 93 ? 4.766 1.546 7.941 1 98.5 93 SER B C 1
ATOM 2080 O O . SER B 1 93 ? 4.293 2.623 8.312 1 98.5 93 SER B O 1
ATOM 2082 N N . ALA B 1 94 ? 4.109 0.581 7.484 1 98.44 94 ALA B N 1
ATOM 2083 C CA . ALA B 1 94 ? 2.648 0.564 7.539 1 98.44 94 ALA B CA 1
ATOM 2084 C C . ALA B 1 94 ? 2.117 -0.866 7.594 1 98.44 94 ALA B C 1
ATOM 2086 O O . ALA B 1 94 ? 2.756 -1.792 7.086 1 98.44 94 ALA B O 1
ATOM 2087 N N . ASN B 1 95 ? 1.062 -0.979 8.266 1 98.62 95 ASN B N 1
ATOM 2088 C CA . ASN B 1 95 ? 0.266 -2.201 8.258 1 98.62 95 ASN B CA 1
ATOM 2089 C C . ASN B 1 95 ? -1.167 -1.934 7.801 1 98.62 95 ASN B C 1
ATOM 2091 O O . ASN B 1 95 ? -1.765 -0.926 8.188 1 98.62 95 ASN B O 1
ATOM 2095 N N . ILE B 1 96 ? -1.684 -2.832 7.012 1 98.69 96 ILE B N 1
ATOM 2096 C CA . ILE B 1 96 ? -3.076 -2.707 6.594 1 98.69 96 ILE B CA 1
ATOM 2097 C C . ILE B 1 96 ? -3.771 -4.062 6.707 1 98.69 96 ILE B C 1
ATOM 2099 O O . ILE B 1 96 ? -3.205 -5.09 6.328 1 98.69 96 ILE B O 1
ATOM 2103 N N . ASP B 1 97 ? -4.922 -4.016 7.293 1 98.75 97 ASP B N 1
ATOM 2104 C CA . ASP B 1 97 ? -5.82 -5.164 7.383 1 98.75 97 ASP B CA 1
ATOM 2105 C C . ASP B 1 97 ? -7.027 -4.988 6.465 1 98.75 97 ASP B C 1
ATOM 2107 O O . ASP B 1 97 ? -7.73 -3.977 6.539 1 98.75 97 ASP B O 1
ATOM 2111 N N . TYR B 1 98 ? -7.191 -5.926 5.641 1 98.19 98 TYR B N 1
ATOM 2112 C CA . TYR B 1 98 ? -8.383 -5.957 4.797 1 98.19 98 TYR B CA 1
ATOM 2113 C C . TYR B 1 98 ? -9.508 -6.727 5.477 1 98.19 98 TYR B C 1
ATOM 2115 O O . TYR B 1 98 ? -9.469 -7.957 5.559 1 98.19 98 TYR B O 1
ATOM 2123 N N . VAL B 1 99 ? -10.539 -6.012 5.883 1 97.81 99 VAL B N 1
ATOM 2124 C CA . VAL B 1 99 ? -11.562 -6.543 6.77 1 97.81 99 VAL B CA 1
ATOM 2125 C C . VAL B 1 99 ? -12.719 -7.109 5.945 1 97.81 99 VAL B C 1
ATOM 2127 O O . VAL B 1 99 ? -13.188 -8.219 6.207 1 97.81 99 VAL B O 1
ATOM 2130 N N . ARG B 1 100 ? -13.18 -6.277 4.992 1 95.94 100 ARG B N 1
ATOM 2131 C CA . ARG B 1 100 ? -14.266 -6.645 4.09 1 95.94 100 ARG B CA 1
ATOM 2132 C C . ARG B 1 100 ? -13.977 -6.184 2.666 1 95.94 100 ARG B C 1
ATOM 2134 O O . ARG B 1 100 ? -13.336 -5.152 2.459 1 95.94 100 ARG B O 1
ATOM 2141 N N . PRO B 1 101 ? -14.477 -7.016 1.741 1 95.75 101 PRO B N 1
ATOM 2142 C CA . PRO B 1 101 ? -14.336 -6.531 0.366 1 95.75 101 PRO B CA 1
ATOM 2143 C C . PRO B 1 101 ? -15.062 -5.207 0.132 1 95.75 101 PRO 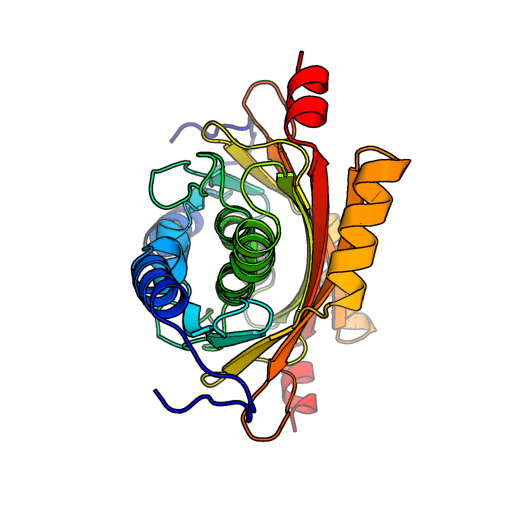B C 1
ATOM 2145 O O . PRO B 1 101 ? -16.172 -5.008 0.628 1 95.75 101 PRO B O 1
ATOM 2148 N N . ILE B 1 102 ? -14.422 -4.316 -0.531 1 97.25 102 ILE B N 1
ATOM 2149 C CA . ILE B 1 102 ? -15.016 -3.033 -0.884 1 97.25 102 ILE B CA 1
ATOM 2150 C C . ILE B 1 102 ? -15.797 -3.17 -2.186 1 97.25 102 ILE B C 1
ATOM 2152 O O . ILE B 1 102 ? -15.227 -3.424 -3.244 1 97.25 102 ILE B O 1
ATOM 2156 N N . THR B 1 103 ? -17.094 -2.984 -2.146 1 96.38 103 THR B N 1
ATOM 2157 C CA . THR B 1 103 ? -17.969 -3.182 -3.303 1 96.38 103 THR B CA 1
ATOM 2158 C C . THR B 1 103 ? -18.578 -1.858 -3.746 1 96.38 103 THR B C 1
ATOM 2160 O O . THR B 1 103 ? -19.328 -1.812 -4.73 1 96.38 103 THR B O 1
ATOM 2163 N N . ASP B 1 104 ? -18.297 -0.832 -3.008 1 96.62 104 ASP B N 1
ATOM 2164 C CA . ASP B 1 104 ? -18.672 0.543 -3.33 1 96.62 104 ASP B CA 1
ATOM 2165 C C . ASP B 1 104 ? -17.641 1.531 -2.775 1 96.62 104 ASP B C 1
ATOM 2167 O O . ASP B 1 104 ? -16.703 1.137 -2.082 1 96.62 104 ASP B O 1
ATOM 2171 N N . HIS B 1 105 ? -17.875 2.795 -3.176 1 97.31 105 HIS B N 1
ATOM 2172 C CA . HIS B 1 105 ? -16.984 3.812 -2.617 1 97.31 105 HIS B CA 1
ATOM 2173 C C . HIS B 1 105 ? -16.984 3.756 -1.094 1 97.31 105 HIS B C 1
ATOM 2175 O O . HIS B 1 105 ? -18 3.475 -0.472 1 97.31 105 HIS B O 1
ATOM 2181 N N . VAL B 1 106 ? -15.812 4.016 -0.542 1 97.75 106 VAL B N 1
ATOM 2182 C CA . VAL B 1 106 ? -15.703 4.105 0.909 1 97.75 106 VAL B CA 1
ATOM 2183 C C . VAL B 1 106 ? -14.93 5.367 1.288 1 97.75 106 VAL B C 1
ATOM 2185 O O . VAL B 1 106 ? -14.484 6.117 0.415 1 97.75 106 VAL B O 1
ATOM 2188 N N . TYR B 1 107 ? -14.867 5.637 2.604 1 97.88 107 TYR B N 1
ATOM 2189 C CA . TYR B 1 107 ? -14.344 6.914 3.082 1 97.88 107 TYR B CA 1
ATOM 2190 C C . TYR B 1 107 ? -13.398 6.707 4.258 1 97.88 107 TYR B C 1
ATOM 2192 O O . TYR B 1 107 ? -13.492 5.707 4.973 1 97.88 107 TYR B O 1
ATOM 2200 N N . ALA B 1 108 ? -12.516 7.609 4.418 1 98.12 108 ALA B N 1
ATOM 2201 C CA . ALA B 1 108 ? -11.57 7.586 5.535 1 98.12 108 ALA B CA 1
ATOM 2202 C C . ALA B 1 108 ? -11.328 8.992 6.074 1 98.12 108 ALA B C 1
ATOM 2204 O O . ALA B 1 108 ? -11.391 9.969 5.328 1 98.12 108 ALA B O 1
ATOM 2205 N N . ARG B 1 109 ? -11.094 9.039 7.324 1 97.5 109 ARG B N 1
ATOM 2206 C CA . ARG B 1 109 ? -10.781 10.281 8.031 1 97.5 109 ARG B CA 1
ATOM 2207 C C . ARG B 1 109 ? -9.422 10.203 8.703 1 97.5 109 ARG B C 1
ATOM 2209 O O . ARG B 1 109 ? -9.141 9.258 9.445 1 97.5 109 ARG B O 1
ATOM 2216 N N . PHE B 1 110 ? -8.609 11.125 8.414 1 98.38 110 PHE B N 1
ATOM 2217 C CA . PHE B 1 110 ? -7.293 11.25 9.023 1 98.38 110 PHE B CA 1
ATOM 2218 C C . PHE B 1 110 ? -7.277 12.367 10.055 1 98.38 1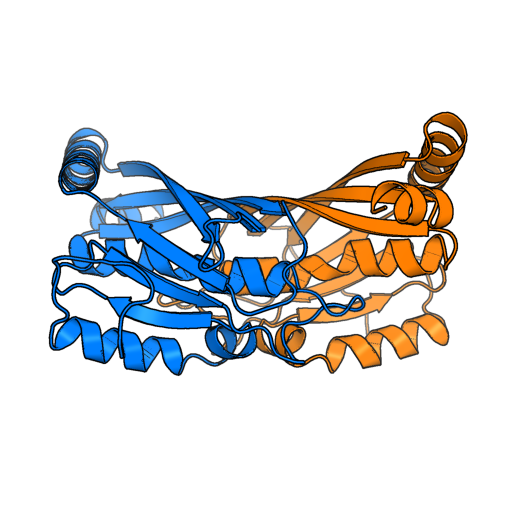10 PHE B C 1
ATOM 2220 O O . PHE B 1 110 ? -7.457 13.539 9.719 1 98.38 110 PHE B O 1
ATOM 2227 N N . LEU B 1 111 ? -7.027 11.945 11.273 1 98.06 111 LEU B N 1
ATOM 2228 C CA . LEU B 1 111 ? -7.125 12.891 12.375 1 98.06 111 LEU B CA 1
ATOM 2229 C C . LEU B 1 111 ? -5.797 13 13.117 1 98.06 111 LEU B C 1
ATOM 2231 O O . LEU B 1 111 ? -5.16 11.992 13.414 1 98.06 111 LEU B O 1
ATOM 2235 N N . LEU B 1 112 ? -5.434 14.211 13.281 1 98.31 112 LEU B N 1
ATOM 2236 C CA . LEU B 1 112 ? -4.363 14.57 14.203 1 98.31 112 LEU B CA 1
ATOM 2237 C C . LEU B 1 112 ? -4.875 15.5 15.297 1 98.31 112 LEU B C 1
ATOM 2239 O O . LEU B 1 112 ? -5.832 16.25 15.086 1 98.31 112 LEU B O 1
ATOM 2243 N N . SER B 1 113 ? -4.289 15.375 16.422 1 97.69 113 SER B N 1
ATOM 2244 C CA . SER B 1 113 ? -4.656 16.266 17.516 1 97.69 113 SER B CA 1
ATOM 2245 C C . SER B 1 113 ? -3.502 17.188 17.891 1 97.69 113 SER B C 1
ATOM 2247 O O . SER B 1 113 ? -2.344 16.906 17.578 1 97.69 113 SER B O 1
ATOM 2249 N N . GLN B 1 114 ? -3.879 18.25 18.578 1 97.19 114 GLN B N 1
ATOM 2250 C CA . GLN B 1 114 ? -2.852 19.172 19.062 1 97.19 114 GLN B CA 1
ATOM 2251 C C . GLN B 1 114 ? -1.913 18.469 20.047 1 97.19 114 GLN B C 1
ATOM 2253 O O . GLN B 1 114 ? -0.721 18.781 20.094 1 97.19 114 GLN B O 1
ATOM 2258 N N . GLU B 1 115 ? -2.465 17.609 20.75 1 97.88 115 GLU B N 1
ATOM 2259 C CA . GLU B 1 115 ? -1.663 16.859 21.719 1 97.88 115 GLU B CA 1
ATOM 2260 C C . GLU B 1 115 ? -0.6 16.016 21.016 1 97.88 115 GLU B C 1
ATOM 2262 O O . GLU B 1 115 ? 0.555 15.984 21.438 1 97.88 115 GLU B O 1
ATOM 2267 N N . ILE B 1 116 ? -0.98 15.367 19.922 1 97.69 116 ILE B N 1
ATOM 2268 C CA . ILE B 1 116 ? -0.046 14.555 19.141 1 97.69 116 ILE B CA 1
ATOM 2269 C C . ILE B 1 116 ? 1.044 15.445 18.547 1 97.69 116 ILE B C 1
ATOM 2271 O O . ILE B 1 116 ? 2.23 15.117 18.609 1 97.69 116 ILE B O 1
ATOM 2275 N N . ILE B 1 117 ? 0.666 16.594 18.047 1 98.25 117 ILE B N 1
ATOM 2276 C CA . ILE B 1 117 ? 1.611 17.516 17.438 1 98.25 117 ILE B CA 1
ATOM 2277 C C . ILE B 1 117 ? 2.594 18.016 18.484 1 98.25 117 ILE B C 1
ATOM 2279 O O . ILE B 1 117 ? 3.805 18.047 18.25 1 98.25 117 ILE B O 1
ATOM 2283 N N . ALA B 1 118 ? 2.045 18.344 19.625 1 98.06 118 ALA B N 1
ATOM 2284 C CA . ALA B 1 118 ? 2.885 18.844 20.719 1 98.06 118 ALA B CA 1
ATOM 2285 C C . ALA B 1 118 ? 3.889 17.781 21.156 1 98.06 118 ALA B C 1
ATOM 2287 O O . ALA B 1 118 ? 5.055 18.094 21.422 1 98.06 118 ALA B O 1
ATOM 2288 N N . LYS B 1 119 ? 3.424 16.609 21.25 1 98.06 119 LYS B N 1
ATOM 2289 C CA . LYS B 1 119 ? 4.301 15.508 21.641 1 98.06 119 LYS B CA 1
ATOM 2290 C C . LYS B 1 119 ? 5.418 15.305 20.625 1 98.06 119 LYS B C 1
ATOM 2292 O O . LYS B 1 119 ? 6.57 15.078 21 1 98.06 119 LYS B O 1
ATOM 2297 N N . ILE B 1 120 ? 5.09 15.352 19.344 1 98.12 120 ILE B N 1
ATOM 2298 C CA . ILE B 1 120 ? 6.078 15.211 18.281 1 98.12 120 ILE B CA 1
ATOM 2299 C C . ILE B 1 120 ? 7.152 16.297 18.438 1 98.12 120 ILE B C 1
ATOM 2301 O O . ILE B 1 120 ? 8.352 15.992 18.422 1 98.12 120 ILE B O 1
ATOM 2305 N N . LYS B 1 121 ? 6.711 17.5 18.609 1 97.88 121 LYS B N 1
ATOM 2306 C CA . LYS B 1 121 ? 7.648 18.625 18.734 1 97.88 121 LYS B CA 1
ATOM 2307 C C . LYS B 1 121 ? 8.547 18.453 19.953 1 97.88 121 LYS B C 1
ATOM 2309 O O . LYS B 1 121 ? 9.758 18.688 19.875 1 97.88 121 LYS B O 1
ATOM 2314 N N . GLN B 1 122 ? 7.949 18.078 21.031 1 98.12 122 GLN B N 1
ATOM 2315 C CA . GLN B 1 122 ? 8.719 17.875 22.266 1 98.12 122 GLN B CA 1
ATOM 2316 C C . GLN B 1 122 ? 9.742 16.75 22.094 1 98.12 122 GLN B C 1
ATOM 2318 O O . GLN B 1 122 ? 10.883 16.875 22.531 1 98.12 122 GLN B O 1
ATOM 2323 N N . ASP B 1 123 ? 9.312 15.602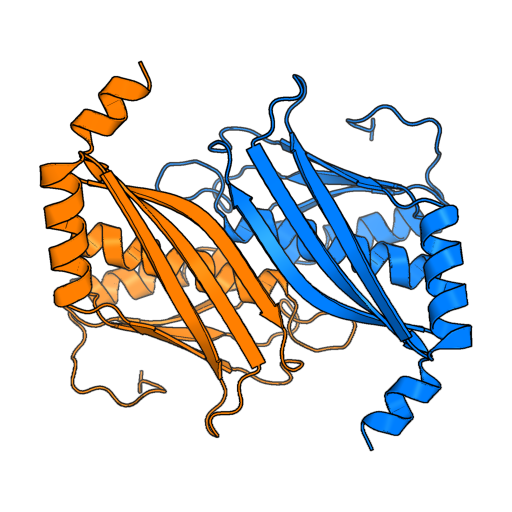 21.516 1 97.81 123 ASP B N 1
ATOM 2324 C CA . ASP B 1 123 ? 10.219 14.484 21.25 1 97.81 123 ASP B CA 1
ATOM 2325 C C . ASP B 1 123 ? 11.406 14.938 20.406 1 97.81 123 ASP B C 1
ATOM 2327 O O . ASP B 1 123 ? 12.547 14.547 20.688 1 97.81 123 ASP B O 1
ATOM 2331 N N . VAL B 1 124 ? 11.117 15.727 19.375 1 96.56 124 VAL B N 1
ATOM 2332 C CA . VAL B 1 124 ? 12.172 16.172 18.484 1 96.56 124 VAL B CA 1
ATOM 2333 C C . VAL B 1 124 ? 13.148 17.078 19.219 1 96.56 124 VAL B C 1
ATOM 2335 O O . VAL B 1 124 ? 14.359 17 19.016 1 96.56 124 VAL B O 1
ATOM 2338 N N . ILE B 1 125 ? 12.594 17.906 20.062 1 95.19 125 ILE B N 1
ATOM 2339 C CA . ILE B 1 125 ? 13.43 18.781 20.875 1 95.19 125 ILE B CA 1
ATOM 2340 C C . ILE B 1 125 ? 14.312 17.938 21.797 1 95.19 125 ILE B C 1
ATOM 2342 O O . ILE B 1 125 ? 15.516 18.188 21.906 1 95.19 125 ILE B O 1
ATOM 2346 N N . ASP B 1 126 ? 13.742 16.922 22.406 1 96.56 126 ASP B N 1
ATOM 2347 C CA . ASP B 1 126 ? 14.422 16.156 23.453 1 96.56 126 ASP B CA 1
ATOM 2348 C C . ASP B 1 126 ? 15.367 15.117 22.844 1 96.56 126 ASP B C 1
ATOM 2350 O O . ASP B 1 126 ? 16.438 14.859 23.375 1 96.56 126 ASP B O 1
ATOM 2354 N N . LYS B 1 127 ? 14.922 14.508 21.75 1 95.25 127 LYS B N 1
ATOM 2355 C CA . LYS B 1 127 ? 15.617 13.328 21.25 1 95.25 127 LYS B CA 1
ATOM 2356 C C . LYS B 1 127 ? 16.062 13.531 19.797 1 95.25 127 LYS B C 1
ATOM 2358 O O . LYS B 1 127 ? 16.625 12.625 19.188 1 95.25 127 LYS B O 1
ATOM 2363 N N . ASN B 1 128 ? 15.727 14.727 19.188 1 93.62 128 ASN B N 1
ATOM 2364 C CA . ASN B 1 128 ? 16.047 15.094 17.812 1 93.62 128 ASN B CA 1
ATOM 2365 C C . ASN B 1 128 ? 15.164 14.352 16.812 1 93.62 128 ASN B C 1
ATOM 2367 O O . ASN B 1 128 ? 15.25 14.594 15.609 1 93.62 128 ASN B O 1
ATOM 2371 N N . LYS B 1 129 ? 14.375 13.414 17.375 1 95.69 129 LYS B N 1
ATOM 2372 C CA . LYS B 1 129 ? 13.484 12.664 16.5 1 95.69 129 LYS B CA 1
ATOM 2373 C C . LYS B 1 129 ? 12.234 12.203 17.234 1 95.69 129 LYS B C 1
ATOM 2375 O O . LYS B 1 129 ? 12.203 12.219 18.469 1 95.69 129 LYS B O 1
ATOM 2380 N N . SER B 1 130 ? 11.25 11.875 16.453 1 98 130 SER B N 1
ATOM 2381 C CA . SER B 1 130 ? 10 11.289 16.938 1 98 130 SER B CA 1
ATOM 2382 C C . SER B 1 130 ? 9.484 10.219 15.984 1 98 130 SER B C 1
ATOM 2384 O O . SER B 1 130 ? 9.68 10.312 14.766 1 98 130 SER B O 1
ATOM 2386 N N . VAL B 1 131 ? 8.93 9.18 16.562 1 98.19 131 VAL B N 1
ATOM 2387 C CA . VAL B 1 131 ? 8.234 8.156 15.789 1 98.19 131 VAL B CA 1
ATOM 2388 C C . VAL B 1 131 ? 6.801 8.008 16.297 1 98.19 131 VAL B C 1
ATOM 2390 O O . VAL B 1 131 ? 6.57 7.801 17.484 1 98.19 131 VAL B O 1
ATOM 2393 N N . VAL B 1 132 ? 5.906 8.117 15.383 1 98.31 132 VAL B N 1
ATOM 2394 C CA . VAL B 1 132 ? 4.5 8.031 15.773 1 98.31 132 VAL B CA 1
ATOM 2395 C C . VAL B 1 132 ? 3.787 7 14.898 1 98.31 132 VAL B C 1
ATOM 2397 O O . VAL B 1 132 ? 4.109 6.844 13.719 1 98.31 132 VAL B O 1
ATOM 2400 N N . SER B 1 133 ? 2.873 6.289 15.469 1 98.62 133 SER B N 1
ATOM 2401 C CA . SER B 1 133 ? 1.985 5.367 14.766 1 98.62 133 SER B CA 1
ATOM 2402 C C . SER B 1 133 ? 0.553 5.891 14.742 1 98.62 133 SER B C 1
ATOM 2404 O O . SER B 1 133 ? -0.038 6.152 15.789 1 98.62 133 SER B O 1
ATOM 2406 N N . LEU B 1 134 ? -0.001 6.027 13.555 1 98.69 134 LEU B N 1
ATOM 2407 C CA . LEU B 1 134 ? -1.294 6.684 13.375 1 98.69 134 LEU B CA 1
ATOM 2408 C C . LEU B 1 134 ? -2.283 5.754 12.68 1 98.69 134 LEU B C 1
ATOM 2410 O O . LEU B 1 134 ? -1.98 5.195 11.625 1 98.69 134 LEU B O 1
ATOM 2414 N N . PRO B 1 135 ? -3.422 5.668 13.227 1 98.62 135 PRO B N 1
ATOM 2415 C CA . PRO B 1 135 ? -4.43 4.762 12.672 1 98.62 135 PRO B CA 1
ATOM 2416 C C . PRO B 1 135 ? -5.348 5.449 11.664 1 98.62 135 PRO B C 1
ATOM 2418 O O . PRO B 1 135 ? -5.555 6.664 11.742 1 98.62 135 PRO B O 1
ATOM 2421 N N . VAL B 1 136 ? -5.926 4.672 10.727 1 98.44 136 VAL B N 1
ATOM 2422 C CA . VAL B 1 136 ? -6.98 5.121 9.82 1 98.44 136 VAL B CA 1
ATOM 2423 C C . VAL B 1 136 ? -7.836 3.928 9.391 1 98.44 136 VAL B C 1
ATOM 2425 O O . VAL B 1 136 ? -7.336 2.805 9.289 1 98.44 136 VAL B O 1
ATOM 2428 N N . CYS B 1 137 ? -9.039 4.125 9.172 1 98.12 137 CYS B N 1
ATOM 2429 C CA . CYS B 1 137 ? -9.938 3.084 8.688 1 98.12 137 CYS B CA 1
ATOM 2430 C C . CYS B 1 137 ? -10.75 3.58 7.496 1 98.12 137 CYS B C 1
ATOM 2432 O O . CYS B 1 137 ? -11.016 4.777 7.375 1 98.12 137 CYS B O 1
ATOM 2434 N N . TYR B 1 138 ? -11.07 2.709 6.625 1 98.5 138 TYR B N 1
ATOM 2435 C CA . TYR B 1 138 ? -12.023 2.941 5.543 1 98.5 138 TYR B CA 1
ATOM 2436 C C . TYR B 1 138 ? -13.406 2.414 5.91 1 98.5 138 TYR B C 1
ATOM 2438 O O . TYR B 1 138 ? -13.547 1.251 6.293 1 98.5 138 TYR B O 1
ATOM 2446 N N . GLU B 1 139 ? -14.359 3.273 5.773 1 98.12 139 GLU B N 1
ATOM 2447 C CA . GLU B 1 139 ? -15.711 2.904 6.18 1 98.12 139 GLU B CA 1
ATOM 2448 C C . GLU B 1 139 ? -16.75 3.445 5.203 1 98.12 139 GLU B C 1
ATOM 2450 O O . GLU B 1 139 ? -16.453 4.336 4.402 1 98.12 139 GLU B O 1
ATOM 2455 N N . ASP B 1 140 ? -17.938 2.838 5.281 1 96.44 140 ASP B N 1
ATOM 2456 C CA . ASP B 1 140 ? -19.047 3.371 4.504 1 96.44 140 ASP B CA 1
ATOM 2457 C C . ASP B 1 140 ? -19.938 4.27 5.367 1 96.44 140 ASP B C 1
ATOM 2459 O O . ASP B 1 140 ? -19.562 4.621 6.488 1 96.44 140 ASP B O 1
ATOM 2463 N N . THR B 1 141 ? -21.047 4.672 4.828 1 91.38 141 THR B N 1
ATOM 2464 C CA . THR B 1 141 ? -21.922 5.621 5.496 1 91.38 141 THR B CA 1
ATOM 2465 C C . THR B 1 141 ? -22.641 4.961 6.672 1 91.38 141 THR B C 1
ATOM 2467 O O . THR B 1 141 ? -23.219 5.648 7.516 1 91.38 141 THR B O 1
ATOM 2470 N N . ASP B 1 142 ? -22.594 3.656 6.75 1 93.62 142 ASP B N 1
ATOM 2471 C CA . ASP B 1 142 ? -23.219 2.924 7.84 1 93.62 142 ASP B CA 1
ATOM 2472 C C . ASP B 1 142 ? -22.203 2.502 8.891 1 93.62 142 ASP B C 1
ATOM 2474 O O . ASP B 1 142 ? -22.484 1.65 9.734 1 93.62 142 ASP B O 1
ATOM 2478 N N . ASN B 1 143 ? -21 2.914 8.719 1 93.31 143 ASN B N 1
ATOM 2479 C CA . ASN B 1 143 ? -19.906 2.699 9.664 1 93.31 143 ASN B CA 1
ATOM 2480 C C . ASN B 1 143 ? -19.391 1.264 9.602 1 93.31 143 ASN B C 1
ATOM 2482 O O . ASN B 1 143 ? -18.844 0.754 10.578 1 93.31 143 ASN B O 1
ATOM 2486 N N . ASN B 1 144 ? -19.688 0.646 8.484 1 97 144 ASN B N 1
ATOM 2487 C CA . ASN B 1 144 ? -19.016 -0.622 8.25 1 97 144 ASN B CA 1
ATOM 2488 C C . ASN B 1 144 ? -17.547 -0.407 7.863 1 97 144 ASN B C 1
ATOM 2490 O O . ASN B 1 144 ? -17.25 0.36 6.949 1 97 144 ASN B O 1
ATOM 2494 N N . ILE B 1 145 ? -16.672 -1.138 8.555 1 98.31 145 ILE B N 1
ATOM 2495 C CA . ILE B 1 145 ? -15.242 -1.001 8.312 1 98.31 145 ILE B CA 1
ATOM 2496 C C . ILE B 1 145 ? -14.805 -1.993 7.234 1 98.31 145 ILE B C 1
ATOM 2498 O O . ILE B 1 145 ? -15.141 -3.178 7.301 1 98.31 145 ILE B O 1
ATOM 2502 N N . TYR B 1 146 ? -14.031 -1.52 6.281 1 98.5 146 TYR B N 1
ATOM 2503 C CA . TYR B 1 146 ? -13.609 -2.35 5.156 1 98.5 146 TYR B CA 1
ATOM 2504 C C . TYR B 1 146 ? -12.102 -2.574 5.184 1 98.5 146 TYR B C 1
ATOM 2506 O O . TYR B 1 146 ? -11.617 -3.59 4.684 1 98.5 146 TYR B O 1
ATOM 2514 N N . ALA B 1 147 ? -11.359 -1.665 5.699 1 98.69 147 ALA B N 1
ATOM 2515 C CA . ALA B 1 147 ? -9.914 -1.763 5.863 1 98.69 147 ALA B CA 1
ATOM 2516 C C . ALA B 1 147 ? -9.438 -0.902 7.027 1 98.69 147 ALA B C 1
ATOM 2518 O O . ALA B 1 147 ? -10.047 0.124 7.34 1 98.69 147 ALA B O 1
ATOM 2519 N N . GLU B 1 148 ? -8.414 -1.383 7.668 1 98.75 148 GLU B N 1
ATOM 2520 C CA . GLU B 1 148 ? -7.762 -0.669 8.758 1 98.75 148 GLU B CA 1
ATOM 2521 C C . GLU B 1 148 ? -6.246 -0.641 8.57 1 98.75 148 GLU B C 1
ATOM 2523 O O . GLU B 1 148 ? -5.637 -1.66 8.242 1 98.75 148 GLU B O 1
ATOM 2528 N N . ALA B 1 149 ? -5.703 0.533 8.781 1 98.75 149 ALA B N 1
ATOM 2529 C CA . ALA B 1 149 ? -4.262 0.649 8.594 1 98.75 149 ALA B CA 1
ATOM 2530 C C . ALA B 1 149 ? -3.623 1.473 9.703 1 98.75 149 ALA B C 1
ATOM 2532 O O . ALA B 1 149 ? -4.301 2.268 10.367 1 98.75 149 ALA B O 1
ATOM 2533 N N . THR B 1 150 ? -2.412 1.188 9.969 1 98.81 150 THR B N 1
ATOM 2534 C CA . THR B 1 150 ? -1.564 1.989 10.844 1 98.81 150 THR B CA 1
ATOM 2535 C C . THR B 1 150 ? -0.287 2.41 10.125 1 98.81 150 THR B C 1
ATOM 2537 O O . THR B 1 150 ? 0.433 1.569 9.578 1 98.81 150 THR B O 1
ATOM 2540 N N . LYS B 1 151 ? -0.079 3.656 10.102 1 98.44 151 LYS B N 1
ATOM 2541 C CA . LYS B 1 151 ? 1.147 4.207 9.539 1 98.44 151 LYS B CA 1
ATOM 2542 C C . LYS B 1 151 ? 2.131 4.605 10.633 1 98.44 151 LYS B C 1
ATOM 2544 O O . LYS B 1 151 ? 1.753 5.258 11.609 1 98.44 151 LYS B O 1
ATOM 2549 N N . THR B 1 152 ? 3.316 4.168 10.484 1 98.69 152 THR B N 1
ATOM 2550 C CA . THR B 1 152 ? 4.391 4.594 11.375 1 98.69 152 THR B CA 1
ATOM 2551 C C . THR B 1 152 ? 5.312 5.59 10.672 1 98.69 152 THR B C 1
ATOM 2553 O O . THR B 1 152 ? 5.906 5.27 9.641 1 98.69 152 THR B O 1
ATOM 2556 N N . ILE B 1 153 ? 5.449 6.723 11.273 1 98 153 ILE B N 1
ATOM 2557 C CA . ILE B 1 153 ? 6.102 7.848 10.617 1 98 153 ILE B CA 1
ATOM 2558 C C . ILE B 1 153 ? 7.258 8.352 11.484 1 98 153 ILE B C 1
ATOM 2560 O O . ILE B 1 153 ? 7.125 8.453 12.703 1 98 153 ILE B O 1
ATOM 2564 N N . TYR B 1 154 ? 8.312 8.641 10.82 1 97.31 154 TYR B N 1
ATOM 2565 C CA . TYR B 1 154 ? 9.508 9.227 11.406 1 97.31 154 TYR 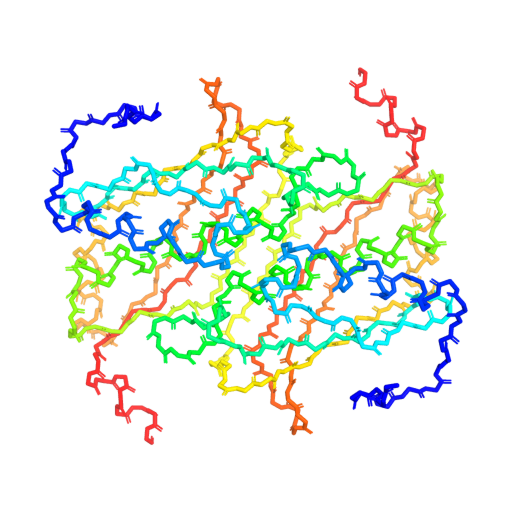B CA 1
ATOM 2566 C C . TYR B 1 154 ? 9.555 10.734 11.172 1 97.31 154 TYR B C 1
ATOM 2568 O O . TYR B 1 154 ? 9.398 11.195 10.031 1 97.31 154 TYR B O 1
ATOM 2576 N N . ILE B 1 155 ? 9.719 11.461 12.219 1 97.75 155 ILE B N 1
ATOM 2577 C CA . ILE B 1 155 ? 9.828 12.914 12.141 1 97.75 155 ILE B CA 1
ATOM 2578 C C . ILE B 1 155 ? 11.109 13.383 12.828 1 97.75 155 ILE B C 1
ATOM 2580 O O . ILE B 1 155 ? 11.414 12.938 13.938 1 97.75 155 ILE B O 1
ATOM 2584 N N . ALA B 1 156 ? 11.828 14.273 12.164 1 96.75 156 ALA B N 1
ATOM 2585 C CA . ALA B 1 156 ? 13.062 14.75 12.773 1 96.75 156 ALA B CA 1
ATOM 2586 C C . ALA B 1 156 ? 13.32 16.219 12.414 1 96.75 156 ALA B C 1
ATOM 2588 O O . ALA B 1 156 ? 12.719 16.75 11.477 1 96.75 156 ALA B O 1
ATOM 2589 N N . ASP B 1 157 ? 14.188 16.734 13.242 1 92.75 157 ASP B N 1
ATOM 2590 C CA . ASP B 1 157 ? 14.727 18.031 12.867 1 92.75 157 ASP B CA 1
ATOM 2591 C C . ASP B 1 157 ? 15.516 17.953 11.562 1 92.75 157 ASP B C 1
ATOM 2593 O O . ASP B 1 157 ? 16.344 17.062 11.383 1 92.75 157 ASP B O 1
ATOM 2597 N N . ARG B 1 158 ? 15.258 18.859 10.656 1 89.75 158 ARG B N 1
ATOM 2598 C CA . ARG B 1 158 ? 15.852 18.797 9.328 1 89.75 158 ARG B CA 1
ATOM 2599 C C . ARG B 1 158 ? 17.375 18.875 9.398 1 89.75 158 ARG B C 1
ATOM 2601 O O . ARG B 1 158 ? 18.062 18.141 8.695 1 89.75 158 ARG B O 1
ATOM 2608 N N . GLU B 1 159 ? 17.859 19.766 10.195 1 86.5 159 GLU B N 1
ATOM 2609 C CA . GLU B 1 159 ? 19.297 19.906 10.336 1 86.5 159 GLU B CA 1
ATOM 2610 C C . GLU B 1 159 ? 19.938 18.641 10.906 1 86.5 159 GLU B C 1
ATOM 2612 O O . GLU B 1 159 ? 20.984 18.219 10.453 1 86.5 159 GLU B O 1
ATOM 2617 N N . TYR B 1 160 ? 19.281 18.172 11.875 1 84.25 160 TYR B N 1
ATOM 2618 C CA . TYR B 1 160 ? 19.75 16.922 12.477 1 84.25 160 TYR B CA 1
ATOM 2619 C C . TYR B 1 160 ? 19.766 15.797 11.453 1 84.25 160 TYR B C 1
ATOM 2621 O O . TYR B 1 160 ? 20.75 15.062 11.336 1 84.25 160 TYR B O 1
ATOM 2629 N N . PHE B 1 161 ? 18.75 15.711 10.734 1 85.19 161 PHE B N 1
ATOM 2630 C CA . PHE B 1 161 ? 18.609 14.664 9.734 1 85.19 161 PHE B CA 1
ATOM 2631 C C . PHE B 1 161 ? 19.703 14.766 8.672 1 85.19 161 PHE B C 1
ATOM 2633 O O . PHE B 1 161 ? 20.312 13.758 8.312 1 85.19 161 PHE B O 1
ATOM 2640 N N . ASN B 1 162 ? 19.953 15.945 8.195 1 84.38 162 ASN B N 1
ATOM 2641 C CA . ASN B 1 162 ? 20.953 16.188 7.156 1 84.38 162 ASN B CA 1
ATOM 2642 C C . ASN B 1 162 ? 22.359 15.906 7.668 1 84.38 162 ASN B C 1
ATOM 2644 O O . ASN B 1 162 ? 23.25 15.562 6.887 1 84.38 162 ASN B O 1
ATOM 2648 N N . SER B 1 163 ? 22.516 16.031 8.906 1 83.44 163 SER B N 1
ATOM 2649 C CA . SER B 1 163 ? 23.828 15.805 9.492 1 83.44 163 SER B CA 1
ATOM 2650 C C . SER B 1 163 ? 24.125 14.32 9.609 1 83.44 163 SER B C 1
ATOM 2652 O O . SER B 1 163 ? 25.297 13.922 9.656 1 83.44 163 SER B O 1
ATOM 2654 N N . ARG B 1 164 ? 23.156 13.492 9.633 1 74.12 164 ARG B N 1
ATOM 2655 C CA . ARG B 1 164 ? 23.328 12.047 9.766 1 74.12 164 ARG B CA 1
ATOM 2656 C C . ARG B 1 164 ? 23.578 11.406 8.406 1 74.12 164 ARG B C 1
ATOM 2658 O O . ARG B 1 164 ? 24.109 10.297 8.32 1 74.12 164 ARG B O 1
ATOM 2665 N N . LYS B 1 165 ? 23.047 11.93 7.465 1 68.56 165 LYS B N 1
ATOM 2666 C CA . LYS B 1 165 ? 23.25 11.422 6.113 1 68.56 165 LYS B CA 1
ATOM 2667 C C . LYS B 1 165 ? 24.719 11.539 5.695 1 68.56 165 LYS B C 1
ATOM 2669 O O . LYS B 1 165 ? 25.141 10.93 4.703 1 68.56 165 LYS B O 1
ATOM 2674 N N . LYS B 1 166 ? 25.328 12.406 6.359 1 52.94 166 LYS B N 1
ATOM 2675 C CA . LYS B 1 166 ? 26.75 12.594 6.074 1 52.94 166 LYS B CA 1
ATOM 2676 C C . LYS B 1 166 ? 27.594 11.531 6.777 1 52.94 166 LYS B C 1
ATOM 2678 O O . LYS B 1 166 ? 27.203 11.039 7.84 1 52.94 166 LYS B O 1
#

Sequence (332 aa):
MTPFFKTDKKSGEKSEELIKRFNDLPAFVATGGEIVFVSDDFLEVHLKFNLTENTKNYHGTGFGGAIYSSLDPIYPLQLCNILGDDYVVWDLSANIDYVRPITDHVYARFLLSQEIIAKIKQDVIDKNKSVVSLPVCYEDTDNNIYAEATKTIYIADREYFNSRKKMTPFFKTDKKSGEKSEELIKRFNDLPAFVATGGEIVFVSDDFLEVHLKFNLTENTKNYHGTGFGGAIYSSLDPIYPLQLCNILGDDYVVWDLSANIDYVRPITDHVYARFLLSQEIIAKIKQDVIDKNKSVVSLPVCYEDTDNNIYAEATKTIYIADREYFNSRKK

Solvent-accessible surface area (backbone atoms only — not comparable to full-atom values): 16996 Å² total; per-residue (Å²): 119,84,59,89,61,91,69,94,69,53,66,33,72,69,30,51,52,48,37,54,54,53,54,62,34,59,30,36,39,40,23,19,26,34,62,60,41,36,24,56,76,42,37,36,36,34,35,38,41,48,64,44,86,54,18,34,37,98,85,62,23,55,23,66,22,22,58,49,28,42,54,51,59,51,62,55,51,28,49,46,68,66,67,33,83,62,42,41,80,44,72,41,34,36,37,39,36,48,70,38,85,38,81,55,61,33,32,32,58,46,76,58,48,70,66,57,51,51,50,43,54,50,33,23,71,75,68,46,35,31,75,49,75,47,70,40,46,31,25,42,98,83,67,50,65,27,32,40,35,37,40,29,36,37,37,28,34,36,69,61,53,59,58,62,78,97,118,84,60,90,62,90,68,95,69,54,67,33,73,69,30,52,53,49,38,54,55,52,53,61,34,60,29,38,39,41,22,18,26,35,62,58,41,35,23,55,75,43,38,36,36,34,34,38,41,47,65,44,87,54,19,34,38,98,85,60,24,56,23,66,21,21,57,48,26,43,54,50,58,51,61,57,53,31,48,47,68,65,67,34,83,61,42,40,79,43,71,42,33,37,36,38,37,48,71,39,87,37,82,54,62,33,32,32,56,45,76,58,50,71,66,58,52,50,49,42,53,50,33,22,71,74,66,47,34,30,76,49,75,46,70,40,46,31,24,42,98,82,67,49,65,28,32,39,35,38,39,29,36,38,36,27,35,35,68,60,52,60,58,62,77,98

pLDDT: mean 93.47, std 7.9, range [46.12, 98.81]

Secondary structure (DSSP, 8-state):
---SS--S----HHHHHHHHHHTT-HHHHHTTEEEEEE-TTSSEEEEEE---TTTB-TTSSB-HHHHHHHHTTHHHHHHHHHH-TTEEEEEEEEEEEE-S---S-EEEEEE--HHHHHHHHHHHHHHSEEEEEEEEEEE-TT--EEEEEEEEEEEEEHHHHHHH--/---SS--S----HHHHHHHHHHTT-HHHHHTTEEEEEE-TTSSEEEEEE---TTTB-TTSSB-HHHHHHHHTTHHHHHHHHHH-TTEEEEEEEEEEEE-S--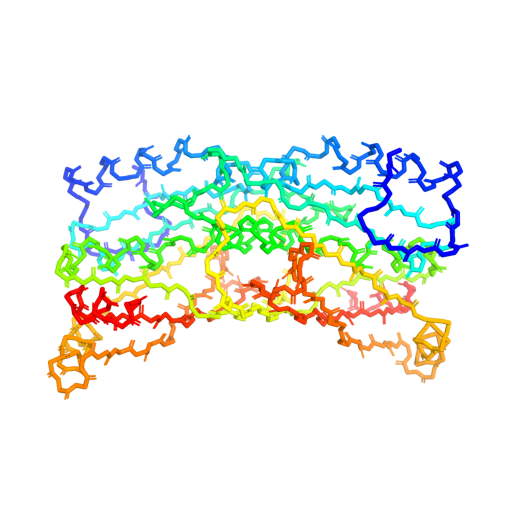-S-EEEEEE--HHHHHHHHHHHHHHSEEEEEEEEEEE-TT--EEEEEEEEEEEEEHHHHHHH--

Nearest PDB structures (foldseek):
  1sh8-assembly1_B  TM=8.686E-01  e=1.108E-10  Pseudomonas aeruginosa
  3lz7-assembly1_A  TM=7.756E-01  e=1.882E-09  Haemophilus influenzae
  1yoc-assembly1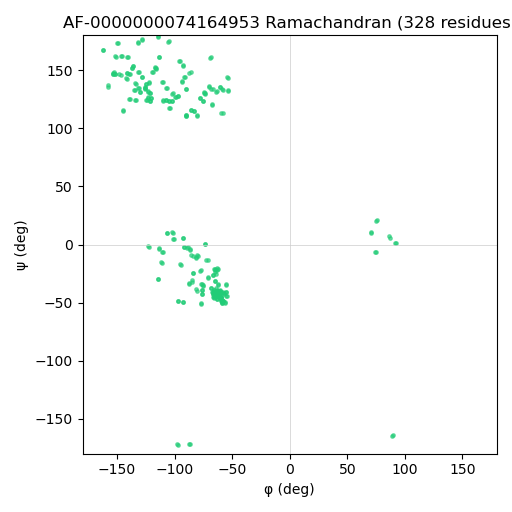_B  TM=7.868E-01  e=2.334E-08  Pseudomonas aeruginosa PAO1
  1vh5-assembly1_A  TM=7.523E-01  e=2.486E-08  Escherichia coli
  1vi8-assembly1_B  TM=6.857E-01  e=1.199E-07  Escherichia coli

Foldseek 3Di:
DDALDDDPFDADPVFVVVQVVQCPPVVLVLLQWHWDDAGNLRQKTKIKRFQDPSQADPVSFGDPVSVCSNVPCRVVVSLCVNVDDQKDKDWDDKDKDFDATHNGMWMKMHGDDPVNNVVQVVCCVVVQKDKDKGKMFIAHSVRDTGMIMITIMIMGGPVVVVVVVD/DDALDDDPFDADPVRVVVQVVQCPPVVLVLLQWHWDDAGNLRQKTKIKRFQDPSQADPVSFGDPVSVCSNCPCRVVVSLCVNVDDQKDKDWDDKDKDFDATHNGMWMKMHGDDPVNNVVQVVCCVVVQKDKDKGKMFIAHSVRDTGMIMITIMIMGGPVVVVVVVD